Protein AF-A0A1X7HSR2-F1 (afdb_monomer_lite)

Secondary structure (DSSP, 8-state):
--HHHHHHHHHHH---HHHHHHHHHHHH--TTS-TT-EES-TTT--EE---SSHHHHHHHHHHHHHHHHHGGGHHHHGGGTTHHHHHHHHHHHHHHTT----SS--SEE-SS-EE----HHHHHHHHHTHHHHHHHHHHTT-HHHHHHHHHHHHHHHHHHHHHHHHHHHHHHHHHHHHHHHHHHHHHHS-TTS-HHHHHHHHHHHHHHHHHHHHHHHTT-EEEEETTEEEEE--B---HHHHHHSS---HHHHHHHS-HHHHHHHHHHHHHHHHHHHHT--TTEEE-TTSBEEE-HHHHHHHHTS-HHHHHHHHHHHHHHHGGG--

Radius of gyration: 30.24 Å; chains: 1; bounding box: 63×52×90 Å

Foldseek 3Di:
DPPLVQLVCCQPPVDCPLLVVLLVCLVPDDPVPQPQWDQPDPPPSDIDHDDPDLSNLVSVLLNVVLVVQLCVLVVLVVVCPPLQQLLQLLVLCCCPVLVDDDPAQFPDDDPRTGHHDPDPVSLVVCVVCLVVSCVSCVVVVNNVSSVVNVVSSVVNVVSNVVSVVVSVVSNVLSSVLLSVLLSVQSNPQDSVDDSVVSSVSSSVRSVVSSVVSVLVVVCWDWADDPNDTDTDNADADALLCQELVFDFDPVCLVPQDDPVLSVLSVLSSVVSVVCNVVVPLPQWDAHNVRYTHHHLVNQCVSNVHPSVVSVVSSVVVNVSRVVRGD

Sequence (326 aa):
MDLKQTINAYQQTEDTALIDRIMEDVEEIDFTEDPTRRYVSSETSDIRITLSEPHLYIAYRIKAIREKAVKNAWYIRQPQRYAYPEINRYLSILILDCGMRIPFEPIDTDRYVLTFEINTELLYWLISKDVEIEQRFKDNHNETEYKIYRSLITKVITIEEEANQEEARIRVEVMEDMRQALAYVLKYVDADRSDREIVSYVNDAIMTRYYDIQANRNGLRRVRKSGSDRRMRPRFSSALMTVIGYEIPEWVLTKKLSEQNAEFLQKLIMSVEEDMREGREEGYNVTAKGEYVVSGAYVARVSGLPYETARKRLARIRKKLEIYSL

Organism: NCBI:txid1313296

pLDDT: mean 88.9, std 7.35, range [55.53, 96.81]

Structure (mmCIF, N/CA/C/O backbone):
data_AF-A0A1X7HSR2-F1
#
_entry.id   AF-A0A1X7HSR2-F1
#
loop_
_atom_site.group_PDB
_atom_site.id
_atom_site.type_symbol
_atom_site.label_atom_id
_atom_site.label_alt_id
_atom_site.label_comp_id
_atom_site.label_asym_id
_atom_site.label_entity_id
_atom_site.label_seq_id
_atom_site.pdbx_PDB_ins_code
_atom_site.Cartn_x
_atom_site.Cartn_y
_atom_site.Cartn_z
_atom_site.occupancy
_atom_site.B_iso_or_equiv
_atom_site.auth_seq_id
_atom_site.auth_comp_id
_atom_site.auth_asym_id
_atom_site.auth_atom_id
_atom_site.pdbx_PDB_model_num
ATOM 1 N N . MET A 1 1 ? -14.954 -23.406 -8.109 1.00 74.19 1 MET A N 1
ATOM 2 C CA . MET A 1 1 ? -15.015 -23.584 -6.634 1.00 74.19 1 MET A CA 1
ATOM 3 C C . MET A 1 1 ? -16.327 -23.003 -6.099 1.00 74.19 1 MET A C 1
ATOM 5 O O . MET A 1 1 ? -16.731 -21.957 -6.589 1.00 74.19 1 MET A O 1
ATOM 9 N N . ASP A 1 2 ? -17.018 -23.644 -5.145 1.00 90.50 2 ASP A N 1
ATOM 10 C CA . ASP A 1 2 ? -18.226 -23.047 -4.532 1.00 90.50 2 ASP A CA 1
ATOM 11 C C . ASP A 1 2 ? -17.815 -21.967 -3.512 1.00 90.50 2 ASP A C 1
ATOM 13 O O . ASP A 1 2 ? -17.198 -22.262 -2.482 1.00 90.50 2 ASP A O 1
ATOM 17 N N . LEU A 1 3 ? -18.138 -20.705 -3.817 1.00 92.25 3 LEU A N 1
ATOM 18 C CA . LEU A 1 3 ? -17.763 -19.550 -2.998 1.00 92.25 3 LEU A CA 1
ATOM 19 C C . LEU A 1 3 ? -18.385 -19.624 -1.597 1.00 92.25 3 LEU A C 1
ATOM 21 O O . LEU A 1 3 ? -17.730 -19.297 -0.612 1.00 92.25 3 LEU A O 1
ATOM 25 N N . LYS A 1 4 ? -19.634 -20.079 -1.474 1.00 94.19 4 LYS A N 1
ATOM 26 C CA . LYS A 1 4 ? -20.339 -20.093 -0.186 1.00 94.19 4 LYS A CA 1
ATOM 27 C C . LYS A 1 4 ? -19.787 -21.159 0.740 1.00 94.19 4 LYS A C 1
ATOM 29 O O . LYS A 1 4 ? -19.563 -20.901 1.920 1.00 94.19 4 LYS A O 1
ATOM 34 N N . GLN A 1 5 ? -19.547 -22.355 0.201 1.00 93.44 5 GLN A N 1
ATOM 35 C CA . GLN A 1 5 ? -18.961 -23.460 0.963 1.00 93.44 5 GLN A CA 1
ATOM 36 C C . GLN A 1 5 ? -17.588 -23.083 1.511 1.00 93.44 5 GLN A C 1
ATOM 38 O O . GLN A 1 5 ? -17.295 -23.343 2.674 1.00 93.44 5 GLN A O 1
ATOM 43 N N . THR A 1 6 ? -16.772 -22.424 0.693 1.00 94.19 6 THR A N 1
ATOM 44 C CA . THR A 1 6 ? -15.415 -22.040 1.085 1.00 94.19 6 THR A CA 1
ATOM 45 C C . THR A 1 6 ? -15.383 -20.862 2.063 1.00 94.19 6 THR A C 1
ATOM 47 O O . THR A 1 6 ? -14.566 -20.864 2.981 1.00 94.19 6 THR A O 1
ATOM 50 N N . ILE A 1 7 ? -16.325 -19.913 1.974 1.00 94.56 7 ILE A N 1
ATOM 51 C CA . ILE A 1 7 ? -16.526 -18.893 3.020 1.00 94.56 7 ILE A CA 1
ATOM 52 C C . ILE A 1 7 ? -16.955 -19.538 4.341 1.00 94.56 7 ILE A C 1
ATOM 54 O O . ILE A 1 7 ? -16.392 -19.217 5.386 1.00 94.56 7 ILE A O 1
ATOM 58 N N . ASN A 1 8 ? -17.923 -20.457 4.309 1.00 95.06 8 ASN A N 1
ATOM 59 C CA . ASN A 1 8 ? -18.390 -21.150 5.511 1.00 95.06 8 ASN A CA 1
ATOM 60 C C . ASN A 1 8 ? -17.271 -21.967 6.169 1.00 95.06 8 ASN A C 1
ATOM 62 O O . ASN A 1 8 ? -17.136 -21.931 7.391 1.00 95.06 8 ASN A O 1
ATOM 66 N N . ALA A 1 9 ? -16.442 -22.653 5.376 1.00 94.38 9 ALA A N 1
ATOM 67 C CA . ALA A 1 9 ? -15.265 -23.360 5.874 1.00 94.38 9 ALA A CA 1
ATOM 68 C C . ALA A 1 9 ? -14.300 -22.400 6.588 1.00 94.38 9 ALA A C 1
ATOM 70 O O . ALA A 1 9 ? -13.927 -22.641 7.734 1.00 94.38 9 ALA A O 1
ATOM 71 N N . TYR A 1 10 ? -13.987 -21.251 5.983 1.00 96.31 10 TYR A N 1
ATOM 72 C CA . TYR A 1 10 ? -13.157 -20.237 6.635 1.00 96.31 10 TYR A CA 1
ATOM 73 C C . TYR A 1 10 ? -13.776 -19.717 7.945 1.00 96.31 10 TYR A C 1
ATOM 75 O O . TYR A 1 10 ? -13.090 -19.586 8.956 1.00 96.31 10 TYR A O 1
ATOM 83 N N . GLN A 1 11 ? -15.083 -19.457 7.973 1.00 95.81 11 GLN A N 1
ATOM 84 C CA . GLN A 1 11 ? -15.763 -18.941 9.166 1.00 95.81 11 GLN A CA 1
ATOM 85 C C . GLN A 1 11 ? -15.846 -19.957 10.315 1.00 95.81 11 GLN A C 1
ATOM 87 O O . GLN A 1 11 ? -15.862 -19.552 11.478 1.00 95.81 11 GLN A O 1
ATOM 92 N N . GLN A 1 12 ? -15.914 -21.255 10.010 1.00 94.88 12 GLN A N 1
ATOM 93 C CA . GLN A 1 12 ? -16.080 -22.320 11.005 1.00 94.88 12 GLN A CA 1
ATOM 94 C C . GLN A 1 12 ? -14.753 -22.919 11.473 1.00 94.88 12 GLN A C 1
ATOM 96 O O . GLN A 1 12 ? -14.606 -23.217 12.658 1.00 94.88 12 GLN A O 1
ATOM 101 N N . THR A 1 13 ? -13.807 -23.121 10.555 1.00 93.44 13 THR A N 1
ATOM 102 C CA . THR A 1 13 ? -12.555 -23.845 10.818 1.00 93.44 13 THR A CA 1
ATOM 103 C C . THR A 1 13 ? -11.300 -23.034 10.514 1.00 93.44 13 THR A C 1
ATOM 105 O O . THR A 1 13 ? -10.211 -23.591 10.582 1.00 93.44 13 THR A O 1
ATOM 108 N N . GLU A 1 14 ? -11.434 -21.745 10.177 1.00 92.50 14 GLU A N 1
ATOM 109 C CA . GLU A 1 14 ? -10.321 -20.870 9.770 1.00 92.50 14 GLU A CA 1
ATOM 110 C C . GLU A 1 14 ? -9.527 -21.420 8.565 1.00 92.50 14 GLU A C 1
ATOM 112 O O . GLU A 1 14 ? -8.344 -21.136 8.405 1.00 92.50 14 GLU A O 1
ATOM 117 N N . ASP A 1 15 ? -10.190 -22.187 7.689 1.00 94.38 15 ASP A N 1
ATOM 118 C CA . ASP A 1 15 ? -9.603 -22.709 6.448 1.00 94.38 15 ASP A CA 1
ATOM 119 C C . ASP A 1 15 ? -9.295 -21.572 5.458 1.00 94.38 15 ASP A C 1
ATOM 121 O O . ASP A 1 15 ? -10.199 -20.927 4.920 1.00 94.38 15 ASP A O 1
ATOM 125 N N . THR A 1 16 ? -8.008 -21.316 5.212 1.00 95.31 16 THR A N 1
ATOM 126 C CA . THR A 1 16 ? -7.540 -20.200 4.381 1.00 95.31 16 THR A CA 1
ATOM 127 C C . THR A 1 16 ? -7.540 -20.487 2.884 1.00 95.31 16 THR A C 1
ATOM 129 O O . THR A 1 16 ? -7.217 -19.576 2.122 1.00 95.31 16 THR A O 1
ATOM 132 N N . ALA A 1 17 ? -7.953 -21.677 2.428 1.00 95.44 17 ALA A N 1
ATOM 133 C CA . ALA A 1 17 ? -7.853 -22.081 1.023 1.00 95.44 17 ALA A CA 1
ATOM 134 C C . ALA A 1 17 ? -8.472 -21.071 0.035 1.00 95.44 17 ALA A C 1
ATOM 136 O O . ALA A 1 17 ? -7.897 -20.801 -1.017 1.00 95.44 17 ALA A O 1
ATOM 137 N N . LEU A 1 18 ? -9.611 -20.456 0.382 1.00 95.25 18 LEU A N 1
ATOM 138 C CA . LEU A 1 18 ? -10.238 -19.411 -0.441 1.00 95.25 18 LEU A CA 1
ATOM 139 C C . LEU A 1 18 ? -9.385 -18.142 -0.536 1.00 95.25 18 LEU A C 1
ATOM 141 O O . LEU A 1 18 ? -9.285 -17.541 -1.603 1.00 95.25 18 LEU A O 1
ATOM 145 N N . ILE A 1 19 ? -8.804 -17.716 0.588 1.00 96.44 19 ILE A N 1
ATOM 146 C CA . ILE A 1 19 ? -7.938 -16.534 0.649 1.00 96.44 19 ILE A CA 1
ATOM 147 C C . ILE A 1 19 ? -6.692 -16.804 -0.181 1.00 96.44 19 ILE A C 1
ATOM 149 O O . ILE A 1 19 ? -6.360 -15.998 -1.041 1.00 96.44 19 ILE A O 1
ATOM 153 N N . ASP A 1 20 ? -6.045 -17.946 0.044 1.00 96.69 20 ASP A N 1
ATOM 154 C CA . ASP A 1 20 ? -4.847 -18.351 -0.687 1.00 96.69 20 ASP A CA 1
ATOM 155 C C . ASP A 1 20 ? -5.112 -18.398 -2.189 1.00 96.69 20 ASP A C 1
ATOM 157 O O . ASP A 1 20 ? -4.362 -17.788 -2.948 1.00 96.69 20 ASP A O 1
ATOM 161 N N . ARG A 1 21 ? -6.241 -18.986 -2.602 1.00 96.38 21 ARG A N 1
ATOM 162 C CA . ARG A 1 21 ? -6.626 -19.040 -4.011 1.00 96.38 21 ARG A CA 1
ATOM 163 C C . ARG A 1 21 ? -6.846 -17.657 -4.620 1.00 96.38 21 ARG A C 1
ATOM 165 O O . ARG A 1 21 ? -6.302 -17.369 -5.678 1.00 96.38 21 ARG A O 1
ATOM 172 N N . ILE A 1 22 ? -7.594 -16.778 -3.948 1.00 96.62 22 ILE A N 1
ATOM 173 C CA . ILE A 1 22 ? -7.816 -15.406 -4.433 1.00 96.62 22 ILE A CA 1
ATOM 174 C C . ILE A 1 22 ? -6.485 -14.656 -4.566 1.00 96.62 22 ILE A C 1
ATOM 176 O O . ILE A 1 22 ? -6.299 -13.920 -5.532 1.00 96.62 22 ILE A O 1
ATOM 180 N N . MET A 1 23 ? -5.574 -14.810 -3.602 1.00 96.81 23 MET A N 1
ATOM 181 C CA . MET A 1 23 ? -4.277 -14.131 -3.626 1.00 96.81 23 MET A CA 1
ATOM 182 C C . MET A 1 23 ? -3.354 -14.684 -4.720 1.00 96.81 23 MET A C 1
ATOM 184 O O . MET A 1 23 ? -2.662 -13.896 -5.357 1.00 96.81 23 MET A O 1
ATOM 188 N N . GLU A 1 24 ? -3.385 -15.992 -4.975 1.00 96.12 24 GLU A N 1
ATOM 189 C CA . GLU A 1 24 ? -2.698 -16.644 -6.098 1.00 96.12 24 GLU A CA 1
ATOM 190 C C . GLU A 1 24 ? -3.247 -16.139 -7.445 1.00 96.12 24 GLU A C 1
ATOM 192 O O . GLU A 1 24 ? -2.492 -15.655 -8.287 1.00 96.12 24 GLU A O 1
ATOM 197 N N . ASP A 1 25 ? -4.574 -16.098 -7.611 1.00 95.94 25 ASP A N 1
ATOM 198 C CA . ASP A 1 25 ? -5.231 -15.606 -8.831 1.00 95.94 25 ASP A CA 1
ATOM 199 C C . ASP A 1 25 ? -4.895 -14.133 -9.146 1.00 95.94 25 ASP A C 1
ATOM 201 O O . ASP A 1 25 ? -4.851 -13.729 -10.310 1.00 95.94 25 ASP A O 1
ATOM 205 N N . VAL A 1 26 ? -4.637 -13.302 -8.127 1.00 94.19 26 VAL A N 1
ATOM 206 C CA . VAL A 1 26 ? -4.176 -11.908 -8.303 1.00 94.19 26 VAL A CA 1
ATOM 207 C C . VAL A 1 26 ? -2.799 -11.841 -8.979 1.00 94.19 26 VAL A C 1
ATOM 209 O O . VAL A 1 26 ? -2.501 -10.872 -9.694 1.00 94.19 26 VAL A O 1
ATOM 212 N N . GLU A 1 27 ? -1.941 -12.828 -8.730 1.00 92.06 27 GLU A N 1
ATOM 213 C CA . GLU A 1 27 ? -0.595 -12.919 -9.294 1.00 92.06 27 GLU A CA 1
ATOM 214 C C . GLU A 1 27 ? -0.600 -13.607 -10.659 1.00 92.06 27 GLU A C 1
ATOM 216 O O . GLU A 1 27 ? -0.037 -13.049 -11.601 1.00 92.06 27 GLU A O 1
ATOM 221 N N . GLU A 1 28 ? -1.287 -14.743 -10.784 1.00 93.06 28 GLU A N 1
ATOM 222 C CA . GLU A 1 28 ? -1.231 -15.604 -11.970 1.00 93.06 28 GLU A CA 1
ATOM 223 C C . GLU A 1 28 ? -2.086 -15.108 -13.143 1.00 93.06 28 GLU A C 1
ATOM 225 O O . GLU A 1 28 ? -1.681 -15.226 -14.300 1.00 93.06 28 GLU A O 1
ATOM 230 N N . ILE A 1 29 ? -3.275 -14.552 -12.882 1.00 91.75 29 ILE A N 1
ATOM 231 C CA . ILE A 1 29 ? -4.240 -14.263 -13.951 1.00 91.75 29 ILE A CA 1
ATOM 232 C C . ILE A 1 29 ? -3.999 -12.879 -14.538 1.00 91.75 29 ILE A C 1
ATOM 234 O O . ILE A 1 29 ? -4.140 -11.859 -13.851 1.00 91.75 29 ILE A O 1
ATOM 238 N N . ASP A 1 30 ? -3.736 -12.804 -15.844 1.00 88.12 30 ASP A N 1
ATOM 239 C CA . ASP A 1 30 ? -3.748 -11.537 -16.571 1.00 88.12 30 ASP A CA 1
ATOM 240 C C . ASP A 1 30 ? -5.162 -11.109 -16.993 1.00 88.12 30 ASP A C 1
ATOM 242 O O . ASP A 1 30 ? -5.619 -11.321 -18.113 1.00 88.12 30 ASP A O 1
ATOM 246 N N . PHE A 1 31 ? -5.859 -10.425 -16.085 1.00 88.81 31 PHE A N 1
ATOM 247 C CA . PHE A 1 31 ? -7.173 -9.849 -16.377 1.00 88.81 31 PHE A CA 1
ATOM 248 C C . PHE A 1 31 ? -7.159 -8.739 -17.445 1.00 88.81 31 PHE A C 1
ATOM 250 O O . PHE A 1 31 ? -8.232 -8.297 -17.860 1.00 88.81 31 PHE A O 1
ATOM 257 N N . THR A 1 32 ? -5.996 -8.210 -17.846 1.00 81.62 32 THR A N 1
ATOM 258 C CA . THR A 1 32 ? -5.930 -7.163 -18.877 1.00 81.62 32 THR A CA 1
ATOM 259 C C . THR A 1 32 ? -6.089 -7.721 -20.286 1.00 81.62 32 THR A C 1
ATOM 261 O O . THR A 1 32 ? -6.681 -7.032 -21.121 1.00 81.62 32 THR A O 1
ATOM 264 N N . GLU A 1 33 ? -5.665 -8.969 -20.495 1.00 82.88 33 GLU A N 1
ATOM 265 C CA . GLU A 1 33 ? -5.796 -9.721 -21.748 1.00 82.88 33 GLU A CA 1
ATOM 266 C C . GLU A 1 33 ? -7.137 -10.463 -21.877 1.00 82.88 33 GLU A C 1
ATOM 268 O O . GLU A 1 33 ? -7.418 -11.074 -22.909 1.00 82.88 33 GLU A O 1
ATOM 273 N N . ASP A 1 34 ? -8.001 -10.394 -20.858 1.00 85.75 34 ASP A N 1
ATOM 274 C CA . ASP A 1 34 ? -9.311 -11.042 -20.900 1.00 85.75 34 ASP A CA 1
ATOM 275 C C . ASP A 1 34 ? -10.170 -10.487 -22.062 1.00 85.75 34 ASP A C 1
ATOM 277 O O . ASP A 1 34 ? -10.458 -9.283 -22.110 1.00 85.75 34 ASP A O 1
ATOM 281 N N . PRO A 1 35 ? -10.656 -11.340 -22.987 1.00 84.12 35 PRO A N 1
ATOM 282 C CA . PRO A 1 35 ? -11.358 -10.904 -24.198 1.00 84.12 35 PRO A CA 1
ATOM 283 C C . PRO A 1 35 ? -12.739 -10.288 -23.920 1.00 84.12 35 PRO A C 1
ATOM 285 O O . PRO A 1 35 ? -13.337 -9.638 -24.784 1.00 84.12 35 PRO A O 1
ATOM 288 N N . THR A 1 36 ? -13.286 -10.499 -22.722 1.00 87.19 36 THR A N 1
ATOM 289 C CA . THR A 1 36 ? -14.565 -9.926 -22.290 1.00 87.19 36 THR A CA 1
ATOM 290 C C . THR A 1 36 ? -14.404 -8.537 -21.680 1.00 87.19 36 THR A C 1
ATOM 292 O O . THR A 1 36 ? -15.405 -7.836 -21.492 1.00 87.19 36 THR A O 1
ATOM 295 N N . ARG A 1 37 ? -13.165 -8.114 -21.394 1.00 84.12 37 ARG A N 1
ATOM 296 C CA . ARG A 1 37 ? -12.854 -6.815 -20.805 1.00 84.12 37 ARG A CA 1
ATOM 297 C C . ARG A 1 37 ? -13.154 -5.689 -21.795 1.00 84.12 37 ARG A C 1
ATOM 299 O O . ARG A 1 37 ? -12.564 -5.596 -22.867 1.00 84.12 37 ARG A O 1
ATOM 306 N N . ARG A 1 38 ? -14.081 -4.798 -21.436 1.00 82.81 38 ARG A N 1
ATOM 307 C CA . ARG A 1 38 ? -14.514 -3.668 -22.275 1.00 82.81 38 ARG A CA 1
ATOM 308 C C . ARG A 1 38 ? -14.682 -2.397 -21.456 1.00 82.81 38 ARG A C 1
ATOM 310 O O . ARG A 1 38 ? -15.237 -2.431 -20.358 1.00 82.81 38 ARG A O 1
ATOM 317 N N . TYR A 1 39 ? -14.266 -1.266 -22.021 1.00 75.69 39 TYR A N 1
ATOM 318 C CA . TYR A 1 39 ? -14.580 0.051 -21.470 1.00 75.69 39 TYR A CA 1
ATOM 319 C C . TYR A 1 39 ? -16.056 0.381 -21.722 1.00 75.69 39 TYR A C 1
ATOM 321 O O . TYR A 1 39 ? -16.543 0.272 -22.845 1.00 75.69 39 TYR A O 1
ATOM 329 N N . VAL A 1 40 ? -16.773 0.757 -20.664 1.00 72.88 40 VAL A N 1
ATOM 330 C CA . VAL A 1 40 ? -18.193 1.140 -20.709 1.00 72.88 40 VAL A CA 1
ATOM 331 C C . VAL A 1 40 ? -18.347 2.591 -21.152 1.00 72.88 40 VAL A C 1
ATOM 333 O O . VAL A 1 40 ? -19.278 2.912 -21.884 1.00 72.88 40 VAL A O 1
ATOM 336 N N . SER A 1 41 ? -17.427 3.462 -20.730 1.00 65.94 41 SER A N 1
ATOM 337 C CA . SER A 1 41 ? -17.323 4.841 -21.203 1.00 65.94 41 SER A CA 1
ATOM 338 C C . SER A 1 41 ? -15.862 5.302 -21.175 1.00 65.94 41 SER A C 1
ATOM 340 O O . SER A 1 41 ? -15.092 4.896 -20.300 1.00 65.94 41 SER A O 1
ATOM 342 N N . SER A 1 42 ? -15.479 6.158 -22.125 1.00 58.69 42 SER A N 1
ATOM 343 C CA . SER A 1 42 ? -14.151 6.784 -22.169 1.00 58.69 42 SER A CA 1
ATOM 344 C C . SER A 1 42 ? -13.942 7.825 -21.065 1.00 58.69 42 SER A C 1
ATOM 346 O O . SER A 1 42 ? -12.803 8.133 -20.733 1.00 58.69 42 SER A O 1
ATOM 348 N N . GLU A 1 43 ? -15.020 8.359 -20.483 1.00 56.12 43 GLU A N 1
ATOM 349 C CA . GLU A 1 43 ? -14.964 9.450 -19.501 1.00 56.12 43 GLU A CA 1
ATOM 350 C C . GLU A 1 43 ? -14.802 8.945 -18.062 1.00 56.12 43 GLU A C 1
ATOM 352 O O . GLU A 1 43 ? -14.027 9.507 -17.292 1.00 56.12 43 GLU A O 1
ATOM 357 N N . THR A 1 44 ? -15.490 7.861 -17.690 1.00 55.53 44 THR A N 1
ATOM 358 C CA . THR A 1 44 ? -15.461 7.321 -16.317 1.00 55.53 44 THR A CA 1
ATOM 359 C C . THR A 1 44 ? -14.402 6.242 -16.107 1.00 55.53 44 THR A C 1
ATOM 361 O O . THR A 1 44 ? -14.124 5.875 -14.968 1.00 55.53 44 THR A O 1
ATOM 364 N N . SER A 1 45 ? -13.775 5.745 -17.183 1.00 62.19 45 SER A N 1
ATOM 365 C CA . SER A 1 45 ? -12.872 4.580 -17.144 1.00 62.19 45 SER A CA 1
ATOM 366 C C . SER A 1 45 ? -13.518 3.320 -16.543 1.00 62.19 45 SER A C 1
ATOM 368 O O . SER A 1 45 ? -12.812 2.434 -16.059 1.00 62.19 45 SER A O 1
ATOM 370 N N . ASP A 1 46 ? -14.852 3.223 -16.569 1.00 71.38 46 ASP A N 1
ATOM 371 C CA . ASP A 1 46 ? -15.570 2.051 -16.071 1.00 71.38 46 ASP A CA 1
ATOM 372 C C . ASP A 1 46 ? -15.302 0.848 -16.975 1.00 71.38 46 ASP A C 1
ATOM 374 O O . ASP A 1 46 ? -15.470 0.917 -18.194 1.00 71.38 46 ASP A O 1
ATOM 378 N N . ILE A 1 47 ? -14.902 -0.270 -16.373 1.00 77.62 47 ILE A N 1
ATOM 379 C CA . ILE A 1 47 ? -14.582 -1.512 -17.078 1.00 77.62 47 ILE A CA 1
ATOM 380 C C . ILE A 1 47 ? -15.651 -2.554 -16.753 1.00 77.62 47 ILE A C 1
ATOM 382 O O . ILE A 1 47 ? -15.943 -2.813 -15.586 1.00 77.62 47 ILE A O 1
ATOM 386 N N . ARG A 1 48 ? -16.206 -3.188 -17.789 1.00 82.62 48 ARG A N 1
ATOM 387 C CA . ARG A 1 48 ? -16.981 -4.428 -17.672 1.00 82.62 48 ARG A CA 1
ATOM 388 C C . ARG A 1 48 ? -16.094 -5.609 -18.034 1.00 82.62 48 ARG A C 1
ATOM 390 O O . ARG A 1 48 ? -15.393 -5.555 -19.037 1.00 82.62 48 ARG A O 1
ATOM 397 N N . ILE A 1 49 ? -16.162 -6.660 -17.230 1.00 88.94 49 ILE A N 1
ATOM 398 C CA . ILE A 1 49 ? -15.481 -7.938 -17.444 1.00 88.94 49 ILE A CA 1
ATOM 399 C C . ILE A 1 49 ? -16.426 -9.060 -17.005 1.00 88.94 49 ILE A C 1
ATOM 401 O O . ILE A 1 49 ? -17.197 -8.892 -16.052 1.00 88.94 49 ILE A O 1
ATOM 405 N N . THR A 1 50 ? -16.422 -10.171 -17.732 1.00 89.75 50 THR A N 1
ATOM 406 C CA . THR A 1 50 ? -17.248 -11.346 -17.436 1.00 89.75 50 THR A CA 1
ATOM 407 C C . THR A 1 50 ? -16.325 -12.486 -17.050 1.00 89.75 50 THR A C 1
ATOM 409 O O . THR A 1 50 ? -15.653 -13.045 -17.906 1.00 89.75 50 THR A O 1
ATOM 412 N N . LEU A 1 51 ? -16.291 -12.814 -15.761 1.00 92.12 51 LEU A N 1
ATOM 413 C CA . LEU A 1 51 ? -15.408 -13.837 -15.212 1.00 92.12 51 LEU A CA 1
ATOM 414 C C . LEU A 1 51 ? -16.207 -15.108 -14.930 1.00 92.12 51 LEU A C 1
ATOM 416 O O . LEU A 1 51 ? -17.389 -15.049 -14.587 1.00 92.12 51 LEU A O 1
ATOM 420 N N . SER A 1 52 ? -15.554 -16.256 -15.095 1.00 90.06 52 SER A N 1
ATOM 421 C CA . SER A 1 52 ? -16.170 -17.581 -14.969 1.00 90.06 52 SER A CA 1
ATOM 422 C C . SER A 1 52 ? -16.590 -17.919 -13.541 1.00 90.06 52 SER A C 1
ATOM 424 O O . SER A 1 52 ? -17.582 -18.619 -13.348 1.00 90.06 52 SER A O 1
ATOM 426 N N . GLU A 1 53 ? -15.858 -17.416 -12.545 1.00 93.06 53 GLU A N 1
ATOM 427 C CA . GLU A 1 53 ? -16.100 -17.704 -11.135 1.00 93.06 53 GLU A CA 1
ATOM 428 C C . GLU A 1 53 ? -16.272 -16.422 -10.300 1.00 93.06 53 GLU A C 1
ATOM 430 O O . GLU A 1 53 ? -15.574 -15.431 -10.529 1.00 93.06 53 GLU A O 1
ATOM 435 N N . PRO A 1 54 ? -17.156 -16.423 -9.282 1.00 94.31 54 PRO A N 1
ATOM 436 C CA . PRO A 1 54 ? -17.398 -15.252 -8.439 1.00 94.31 54 PRO A CA 1
ATOM 437 C C . PRO A 1 54 ? -16.150 -14.700 -7.734 1.00 94.31 54 PRO A C 1
ATOM 439 O O . PRO A 1 54 ? -15.953 -13.488 -7.682 1.00 94.31 54 PRO A O 1
ATOM 442 N N . HIS A 1 55 ? -15.283 -15.572 -7.213 1.00 94.12 55 HIS A N 1
ATOM 443 C CA . HIS A 1 55 ? -14.087 -15.159 -6.471 1.00 94.12 55 HIS A CA 1
ATOM 444 C C . HIS A 1 55 ? -13.072 -14.403 -7.352 1.00 94.12 55 HIS A C 1
ATOM 446 O O . HIS A 1 55 ? -12.373 -13.517 -6.859 1.00 94.12 55 HIS A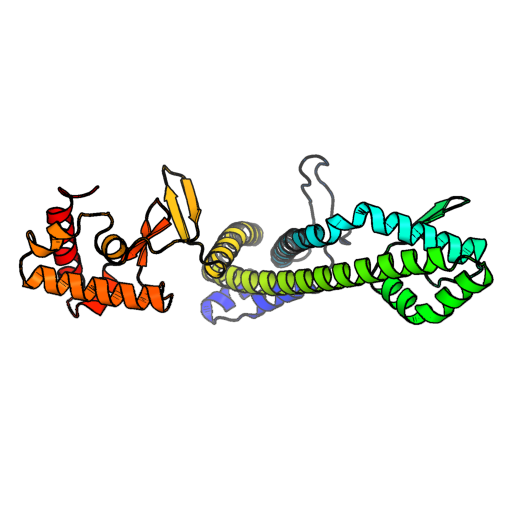 O 1
ATOM 452 N N . LEU A 1 56 ? -13.061 -14.656 -8.667 1.00 95.44 56 LEU A N 1
ATOM 453 C CA . LEU A 1 56 ? -12.199 -13.951 -9.619 1.00 95.44 56 LEU A CA 1
ATOM 454 C C . LEU A 1 56 ? -12.520 -12.456 -9.696 1.00 95.44 56 LEU A C 1
ATOM 456 O O . LEU A 1 56 ? -11.637 -11.649 -9.966 1.00 95.44 56 LEU A O 1
ATOM 460 N N . TYR A 1 57 ? -13.759 -12.050 -9.407 1.00 94.69 57 TYR A N 1
ATOM 461 C CA . TYR A 1 57 ? -14.108 -10.631 -9.315 1.00 94.69 57 TYR A CA 1
ATOM 462 C C . TYR A 1 57 ? -13.462 -9.944 -8.105 1.00 94.69 57 TYR A C 1
ATOM 464 O O . TYR A 1 57 ? -13.176 -8.746 -8.167 1.00 94.69 57 TYR A O 1
ATOM 472 N N . ILE A 1 58 ? -13.225 -10.685 -7.018 1.00 95.12 58 ILE A N 1
ATOM 473 C CA . ILE A 1 58 ? -12.488 -10.200 -5.844 1.00 95.12 58 ILE A CA 1
ATOM 474 C C . ILE A 1 58 ? -11.000 -10.098 -6.201 1.00 95.12 58 ILE A C 1
ATOM 476 O O . ILE A 1 58 ? -10.395 -9.045 -5.993 1.00 95.12 58 ILE A O 1
ATOM 480 N N . ALA A 1 59 ? -10.436 -11.135 -6.832 1.00 96.12 59 ALA A N 1
ATOM 481 C CA . ALA A 1 59 ? -9.052 -11.133 -7.312 1.00 96.12 59 ALA A CA 1
ATOM 482 C C . ALA A 1 59 ? -8.784 -9.974 -8.292 1.00 96.12 59 ALA A C 1
ATOM 484 O O . ALA A 1 59 ? -7.870 -9.173 -8.092 1.00 96.12 59 ALA A O 1
ATOM 485 N N . TYR A 1 60 ? -9.648 -9.788 -9.293 1.00 94.25 60 TYR A N 1
ATOM 486 C CA . TYR A 1 60 ? -9.574 -8.669 -10.233 1.00 94.25 60 TYR A CA 1
ATOM 487 C C . TYR A 1 60 ? -9.548 -7.315 -9.516 1.00 94.25 60 TYR A C 1
ATOM 489 O O . TYR A 1 60 ? -8.744 -6.436 -9.846 1.00 94.25 60 TYR A O 1
ATOM 497 N N . ARG A 1 61 ? -10.409 -7.137 -8.504 1.00 92.25 61 ARG A N 1
ATOM 498 C CA . ARG A 1 61 ? -10.469 -5.897 -7.729 1.00 92.25 61 ARG A CA 1
ATOM 499 C C . ARG A 1 61 ? -9.171 -5.650 -6.963 1.00 92.25 61 ARG A C 1
ATOM 501 O O . ARG A 1 61 ? -8.661 -4.530 -7.020 1.00 92.25 61 ARG A O 1
ATOM 508 N N . ILE A 1 62 ? -8.630 -6.668 -6.295 1.00 94.44 62 ILE A N 1
ATOM 509 C CA . ILE A 1 62 ? -7.349 -6.590 -5.578 1.00 94.44 62 ILE A CA 1
ATOM 510 C C . ILE A 1 62 ? -6.213 -6.246 -6.551 1.00 94.44 62 ILE A C 1
ATOM 512 O O . ILE A 1 62 ? -5.474 -5.289 -6.298 1.00 94.44 62 ILE A O 1
ATOM 516 N N . LYS A 1 63 ? -6.125 -6.927 -7.704 1.00 92.94 63 LYS A N 1
ATOM 517 C CA . LYS A 1 63 ? -5.116 -6.640 -8.737 1.00 92.94 63 LYS A CA 1
ATOM 518 C C . LYS A 1 63 ? -5.202 -5.189 -9.207 1.00 92.94 63 LYS A C 1
ATOM 520 O O . LYS A 1 63 ? -4.194 -4.489 -9.229 1.00 92.94 63 LYS A O 1
ATOM 525 N N . ALA A 1 64 ? -6.403 -4.689 -9.497 1.00 89.38 64 ALA A N 1
ATOM 526 C CA . ALA A 1 64 ? -6.598 -3.303 -9.920 1.00 89.38 64 ALA A CA 1
ATOM 527 C C . ALA A 1 64 ? -6.124 -2.281 -8.867 1.00 89.38 64 ALA A C 1
ATOM 529 O O . ALA A 1 64 ? -5.563 -1.241 -9.222 1.00 89.38 64 ALA A O 1
ATOM 530 N N . ILE A 1 65 ? -6.327 -2.560 -7.574 1.00 89.62 65 ILE A N 1
ATOM 531 C CA . ILE A 1 65 ? -5.842 -1.700 -6.484 1.00 89.62 65 ILE A CA 1
ATOM 532 C C . ILE A 1 65 ? -4.316 -1.746 -6.399 1.00 89.62 65 ILE A C 1
ATOM 534 O O . ILE A 1 65 ? -3.692 -0.688 -6.299 1.00 89.62 65 ILE A O 1
ATOM 538 N N . ARG A 1 66 ? -3.722 -2.942 -6.487 1.00 90.62 66 ARG A N 1
ATOM 539 C CA . ARG A 1 66 ? -2.268 -3.137 -6.508 1.00 90.62 66 ARG A CA 1
ATOM 540 C C . ARG A 1 66 ? -1.626 -2.370 -7.655 1.00 90.62 66 ARG A C 1
ATOM 542 O O . ARG A 1 66 ? -0.761 -1.540 -7.402 1.00 90.62 66 ARG A O 1
ATOM 549 N N . GLU A 1 67 ? -2.096 -2.553 -8.888 1.00 88.56 67 GLU A N 1
ATOM 550 C CA . GLU A 1 67 ? -1.531 -1.846 -10.046 1.00 88.56 67 GLU A CA 1
ATOM 551 C C . GLU A 1 67 ? -1.725 -0.325 -9.935 1.00 88.56 67 GLU A C 1
ATOM 553 O O . GLU A 1 67 ? -0.855 0.454 -10.323 1.00 88.56 67 GLU A O 1
ATOM 558 N N . LYS A 1 68 ? -2.829 0.140 -9.332 1.00 86.62 68 LYS A N 1
ATOM 559 C CA . LYS A 1 68 ? -3.013 1.568 -9.035 1.00 86.62 68 LYS A CA 1
ATOM 560 C C . LYS A 1 68 ? -2.021 2.086 -7.987 1.00 86.62 68 LYS A C 1
ATOM 562 O O . LYS A 1 68 ? -1.595 3.231 -8.103 1.00 86.62 68 LYS A O 1
ATOM 567 N N . ALA A 1 69 ? -1.669 1.292 -6.978 1.00 85.81 69 ALA A N 1
ATOM 568 C CA . ALA A 1 69 ? -0.673 1.665 -5.975 1.00 85.81 69 ALA A CA 1
ATOM 569 C C . ALA A 1 69 ? 0.746 1.678 -6.564 1.00 85.81 69 ALA A C 1
ATOM 571 O O . ALA A 1 69 ? 1.493 2.625 -6.330 1.00 85.81 69 ALA A O 1
ATOM 572 N N . VAL A 1 70 ? 1.079 0.682 -7.391 1.00 86.69 70 VAL A N 1
ATOM 573 C CA . VAL A 1 70 ? 2.363 0.568 -8.103 1.00 86.69 70 VAL A CA 1
ATOM 574 C C . VAL A 1 70 ? 2.592 1.756 -9.037 1.00 86.69 70 VAL A C 1
ATOM 576 O O . VAL A 1 70 ? 3.716 2.236 -9.138 1.00 86.69 70 VAL A O 1
ATOM 579 N N . LYS A 1 71 ? 1.537 2.342 -9.625 1.00 81.19 71 LYS A N 1
ATOM 580 C CA . LYS A 1 71 ? 1.661 3.601 -10.384 1.00 81.19 71 LYS A CA 1
ATOM 581 C C . LYS A 1 71 ? 2.310 4.743 -9.596 1.00 81.19 71 LYS A C 1
ATOM 583 O O . LYS A 1 71 ? 2.796 5.671 -10.225 1.00 81.19 71 LYS A O 1
ATOM 588 N N . ASN A 1 72 ? 2.366 4.714 -8.264 1.00 72.88 72 ASN A N 1
ATOM 589 C CA . ASN A 1 72 ? 3.120 5.722 -7.518 1.00 72.88 72 ASN A CA 1
ATOM 590 C C . ASN A 1 72 ? 4.640 5.612 -7.741 1.00 72.88 72 ASN A C 1
ATOM 592 O O . ASN A 1 72 ? 5.313 6.639 -7.754 1.00 72.88 72 ASN A O 1
ATOM 596 N N . ALA A 1 73 ? 5.182 4.420 -8.009 1.00 74.62 73 ALA A N 1
ATOM 597 C CA . ALA A 1 73 ? 6.584 4.260 -8.405 1.00 74.62 73 ALA A CA 1
ATOM 598 C C . ALA A 1 73 ? 6.893 4.939 -9.752 1.00 74.62 73 ALA A C 1
ATOM 600 O O . ALA A 1 73 ? 8.027 5.325 -10.015 1.00 74.62 73 ALA A O 1
ATOM 601 N N . TRP A 1 74 ? 5.882 5.204 -10.589 1.00 71.62 74 TRP A N 1
ATOM 602 C CA . TRP A 1 74 ? 6.056 6.018 -11.794 1.00 71.62 74 TRP A CA 1
ATOM 603 C C . TRP A 1 74 ? 6.557 7.441 -11.488 1.00 71.62 74 TRP A C 1
ATOM 605 O O . TRP A 1 74 ? 7.247 8.035 -12.315 1.00 71.62 74 TRP A O 1
ATOM 615 N N . TYR A 1 75 ? 6.283 7.988 -10.295 1.00 75.44 75 TYR A N 1
ATOM 616 C CA . TYR A 1 75 ? 6.842 9.282 -9.889 1.00 75.44 75 TYR A CA 1
ATOM 617 C C . TYR A 1 75 ? 8.366 9.247 -9.720 1.00 75.44 75 TYR A C 1
ATOM 619 O O . TYR A 1 75 ? 9.005 10.271 -9.948 1.00 75.44 75 TYR A O 1
ATOM 627 N N . ILE A 1 76 ? 8.957 8.086 -9.416 1.00 78.12 76 ILE A N 1
ATOM 628 C CA . ILE A 1 76 ? 10.418 7.903 -9.401 1.00 78.12 76 ILE A CA 1
ATOM 629 C C . ILE A 1 76 ? 10.979 8.016 -10.827 1.00 78.12 76 ILE A C 1
ATOM 631 O O . ILE A 1 76 ? 12.027 8.622 -11.030 1.00 78.12 76 ILE A O 1
ATOM 635 N N . ARG A 1 77 ? 10.236 7.537 -11.837 1.00 74.75 77 ARG A N 1
ATOM 636 C CA . ARG A 1 77 ? 10.614 7.617 -13.262 1.00 74.75 77 ARG A CA 1
ATOM 637 C C . ARG A 1 77 ? 10.348 8.987 -13.906 1.00 74.75 77 ARG A C 1
ATOM 639 O O . ARG A 1 77 ? 10.930 9.316 -14.937 1.00 74.75 77 ARG A O 1
ATOM 646 N N . GLN A 1 78 ? 9.514 9.847 -13.309 1.00 68.38 78 GLN A N 1
ATOM 647 C CA . GLN A 1 78 ? 9.160 11.159 -13.883 1.00 68.38 78 GLN A CA 1
ATOM 648 C C . GLN A 1 78 ? 10.331 12.094 -14.259 1.00 68.38 78 GLN A C 1
ATOM 650 O O . GLN A 1 78 ? 10.209 12.787 -15.278 1.00 68.38 78 GLN A O 1
ATOM 655 N N . PRO A 1 79 ? 11.461 12.144 -13.526 1.00 59.34 79 PRO A N 1
ATOM 656 C CA . PRO A 1 79 ? 12.612 12.973 -13.891 1.00 59.34 79 PRO A CA 1
ATOM 657 C C . PRO A 1 79 ? 13.280 12.604 -15.233 1.00 59.34 79 PRO A C 1
ATOM 659 O O . PRO A 1 79 ? 14.195 13.306 -15.665 1.00 59.34 79 PRO A O 1
ATOM 662 N N . GLN A 1 80 ? 12.855 11.527 -15.906 1.00 64.31 80 GLN A N 1
ATOM 663 C CA . GLN A 1 80 ? 13.505 10.969 -17.097 1.00 64.31 80 GLN A CA 1
ATOM 664 C C . GLN A 1 80 ? 12.953 11.457 -18.448 1.00 64.31 80 GLN A C 1
ATOM 666 O O . GLN A 1 80 ? 13.471 11.036 -19.482 1.00 64.31 80 GLN A O 1
ATOM 671 N N . ARG A 1 81 ? 11.962 12.366 -18.494 1.00 66.25 81 ARG A N 1
ATOM 672 C CA . ARG A 1 81 ? 11.339 12.800 -19.772 1.00 66.25 81 ARG A CA 1
ATOM 673 C C . ARG A 1 81 ? 12.334 13.259 -20.847 1.00 66.25 81 ARG A C 1
ATOM 675 O O . ARG A 1 81 ? 12.048 13.106 -22.025 1.00 66.25 81 ARG A O 1
ATOM 682 N N . TYR A 1 82 ? 13.479 13.810 -20.446 1.00 78.06 82 TYR A N 1
ATOM 683 C CA . TYR A 1 82 ? 14.562 14.208 -21.353 1.00 78.06 82 TYR A CA 1
ATOM 684 C C . TYR A 1 82 ? 15.576 13.082 -21.633 1.00 78.06 82 TYR A C 1
ATOM 686 O O . TYR A 1 82 ? 16.132 13.014 -22.724 1.00 78.06 82 TYR A O 1
ATOM 694 N N . ALA A 1 83 ? 15.815 12.183 -20.673 1.00 85.00 83 ALA A N 1
ATOM 695 C CA . ALA A 1 83 ? 16.851 11.159 -20.791 1.00 85.00 83 ALA A CA 1
ATOM 696 C C . ALA A 1 83 ? 16.492 10.081 -21.823 1.00 85.00 83 ALA A C 1
ATOM 698 O O . ALA A 1 83 ? 17.360 9.650 -22.572 1.00 85.00 83 ALA A O 1
ATOM 699 N N . TYR A 1 84 ? 15.224 9.668 -21.895 1.00 87.81 84 TYR A N 1
ATOM 700 C CA . TYR A 1 84 ? 14.790 8.625 -22.831 1.00 87.81 84 TYR A CA 1
ATOM 701 C C . TYR A 1 84 ? 14.881 9.053 -24.308 1.00 87.81 84 TYR A C 1
ATOM 703 O O . TYR A 1 84 ? 15.402 8.269 -25.103 1.00 87.81 84 TYR A O 1
ATOM 711 N N . PRO A 1 85 ? 14.446 10.267 -24.711 1.00 89.00 85 PRO A N 1
ATOM 712 C CA . PRO A 1 85 ? 14.700 10.767 -26.061 1.00 89.00 85 PRO A CA 1
ATOM 713 C C . PRO A 1 85 ? 16.190 10.835 -26.411 1.00 89.00 85 PRO A C 1
ATOM 715 O O . PRO A 1 85 ? 16.576 10.410 -27.496 1.00 89.00 85 PRO A O 1
ATOM 718 N N . GLU A 1 86 ? 17.041 11.303 -25.493 1.00 91.19 86 GLU A N 1
ATOM 719 C CA . GLU A 1 86 ? 18.486 11.371 -25.744 1.00 91.19 86 GLU A CA 1
ATOM 720 C C . GLU A 1 86 ? 19.137 9.991 -25.847 1.00 91.19 86 GLU A C 1
ATOM 722 O O . GLU A 1 86 ? 19.973 9.771 -26.719 1.00 91.19 86 GLU A O 1
ATOM 727 N N . ILE A 1 87 ? 18.736 9.028 -25.013 1.00 92.38 87 ILE A N 1
ATOM 728 C CA . ILE A 1 87 ? 19.199 7.642 -25.150 1.00 92.38 87 ILE A CA 1
ATOM 729 C C . ILE A 1 87 ? 18.793 7.100 -26.522 1.00 92.38 87 ILE A C 1
ATOM 731 O O . ILE A 1 87 ? 19.646 6.578 -27.231 1.00 92.38 87 ILE A O 1
ATOM 735 N N . ASN A 1 88 ? 17.543 7.294 -26.951 1.00 93.06 88 ASN A N 1
ATOM 736 C CA . ASN A 1 88 ? 17.086 6.873 -28.279 1.00 93.06 88 ASN A CA 1
ATOM 737 C C . ASN A 1 88 ? 17.848 7.552 -29.426 1.00 93.06 88 ASN A C 1
ATOM 739 O O . ASN A 1 88 ? 18.181 6.898 -30.419 1.00 93.06 88 ASN A O 1
ATOM 743 N N . ARG A 1 89 ? 18.219 8.829 -29.271 1.00 93.12 89 ARG A N 1
ATOM 744 C CA . ARG A 1 89 ? 19.123 9.520 -30.201 1.00 93.12 89 ARG A CA 1
ATOM 745 C C . ARG A 1 89 ? 20.472 8.801 -30.293 1.00 93.12 89 ARG A C 1
ATOM 747 O O . ARG A 1 89 ? 20.949 8.549 -31.396 1.00 93.12 89 ARG A O 1
ATOM 754 N N . TYR A 1 90 ? 21.068 8.417 -29.165 1.00 94.00 90 TYR A N 1
ATOM 755 C CA . TYR A 1 90 ? 22.330 7.672 -29.154 1.00 94.00 90 TYR A CA 1
ATOM 756 C C . TYR A 1 90 ? 22.211 6.252 -29.713 1.00 94.00 90 TYR A C 1
ATOM 758 O O . TYR A 1 90 ? 23.105 5.822 -30.438 1.00 94.00 90 TYR A O 1
ATOM 766 N N . LEU A 1 91 ? 21.116 5.535 -29.445 1.00 94.62 91 LEU A N 1
ATOM 767 C CA . LEU A 1 91 ? 20.861 4.223 -30.055 1.00 94.62 91 LEU A CA 1
ATOM 768 C C . LEU A 1 91 ? 20.732 4.336 -31.579 1.00 94.62 91 LEU A C 1
ATOM 770 O O . LEU A 1 91 ? 21.267 3.503 -32.308 1.00 94.62 91 LEU A O 1
ATOM 774 N N . SER A 1 92 ? 20.098 5.409 -32.059 1.00 93.94 92 SER A N 1
ATOM 775 C CA . SER A 1 92 ? 20.009 5.719 -33.488 1.00 93.94 92 SER A CA 1
ATOM 776 C C . SER A 1 92 ? 21.392 5.961 -34.098 1.00 93.94 92 SER A C 1
ATOM 778 O O . SER A 1 92 ? 21.701 5.361 -35.121 1.00 93.94 92 SER A O 1
ATOM 780 N N . ILE A 1 93 ? 22.255 6.754 -33.448 1.00 92.69 93 ILE A N 1
ATOM 781 C CA . ILE A 1 93 ? 23.651 6.983 -33.883 1.00 92.69 93 ILE A CA 1
ATOM 782 C C . ILE A 1 93 ? 24.436 5.666 -33.920 1.00 92.69 93 ILE A C 1
ATOM 784 O O . ILE A 1 93 ? 25.163 5.389 -34.875 1.00 92.69 93 ILE A O 1
ATOM 788 N N . LEU A 1 94 ? 24.284 4.822 -32.896 1.00 93.38 94 LEU A N 1
ATOM 789 C CA . LEU A 1 94 ? 24.979 3.539 -32.833 1.00 93.38 94 LEU A CA 1
ATOM 790 C C . LEU A 1 94 ? 24.596 2.620 -33.997 1.00 93.38 94 LEU A C 1
ATOM 792 O O . LEU A 1 94 ? 25.473 1.969 -34.562 1.00 93.38 94 LEU A O 1
ATOM 796 N N . ILE A 1 95 ? 23.320 2.587 -34.385 1.00 93.62 95 ILE A N 1
ATOM 797 C CA . ILE A 1 95 ? 22.848 1.756 -35.498 1.00 93.62 95 ILE A CA 1
ATOM 798 C C . ILE A 1 95 ? 23.187 2.383 -36.853 1.00 93.62 95 ILE A C 1
ATOM 800 O O . ILE A 1 95 ? 23.790 1.720 -37.696 1.00 93.62 95 ILE A O 1
ATOM 804 N N . LEU A 1 96 ? 22.779 3.634 -37.073 1.00 91.38 96 LEU A N 1
ATOM 805 C CA . LEU A 1 96 ? 22.802 4.282 -38.386 1.00 91.38 96 LEU A CA 1
ATOM 806 C C . LEU A 1 96 ? 24.207 4.742 -38.780 1.00 91.38 96 LEU A C 1
ATOM 808 O O . LEU A 1 96 ? 24.614 4.527 -39.920 1.00 91.38 96 LEU A O 1
ATOM 812 N N . ASP A 1 97 ? 24.951 5.319 -37.835 1.00 90.19 97 ASP A N 1
ATOM 813 C CA . ASP A 1 97 ? 26.256 5.923 -38.117 1.00 90.19 97 ASP A CA 1
ATOM 814 C C . ASP A 1 97 ? 27.397 4.958 -37.778 1.00 90.19 97 ASP A C 1
ATOM 816 O O . ASP A 1 97 ? 28.360 4.829 -38.531 1.00 90.19 97 ASP A O 1
ATOM 820 N N . CYS A 1 98 ? 27.284 4.236 -36.657 1.00 88.38 98 CYS A N 1
ATOM 821 C CA . CYS A 1 98 ? 28.348 3.344 -36.186 1.00 88.38 98 CYS A CA 1
ATOM 822 C C . CYS A 1 98 ? 28.196 1.885 -36.653 1.00 88.38 98 CYS A C 1
ATOM 824 O O . CYS A 1 98 ? 29.095 1.072 -36.409 1.00 88.38 98 CYS A O 1
ATOM 826 N N . GLY A 1 99 ? 27.075 1.530 -37.295 1.00 89.12 99 GLY A N 1
ATOM 827 C CA . GLY A 1 99 ? 26.811 0.183 -37.811 1.00 89.12 99 GLY A CA 1
ATOM 828 C C . GLY A 1 99 ? 26.716 -0.904 -36.733 1.00 89.12 99 GLY A C 1
ATOM 829 O O . GLY A 1 99 ? 26.977 -2.078 -37.010 1.00 89.12 99 GLY A O 1
ATOM 830 N N . MET A 1 100 ? 26.396 -0.537 -35.490 1.00 93.19 100 MET A N 1
ATOM 831 C CA . MET A 1 100 ? 26.239 -1.478 -34.386 1.00 93.19 100 MET A CA 1
ATOM 832 C C . MET A 1 100 ? 24.908 -2.222 -34.511 1.00 93.19 100 MET A C 1
ATOM 834 O O . MET A 1 100 ? 23.850 -1.624 -34.700 1.00 93.19 100 MET A O 1
ATOM 838 N N . ARG A 1 101 ? 24.941 -3.546 -34.352 1.00 92.50 101 ARG A N 1
ATOM 839 C CA . ARG A 1 101 ? 23.725 -4.360 -34.325 1.00 92.50 101 ARG A CA 1
ATOM 840 C C . ARG A 1 101 ? 23.151 -4.402 -32.910 1.00 92.50 101 ARG A C 1
ATOM 842 O O . ARG A 1 101 ? 23.742 -5.021 -32.027 1.00 92.50 101 ARG A O 1
ATOM 849 N N . ILE A 1 102 ? 21.978 -3.803 -32.731 1.00 93.06 102 ILE A N 1
ATOM 850 C CA . ILE A 1 102 ? 21.183 -3.894 -31.501 1.00 93.06 102 ILE A CA 1
ATOM 851 C C . ILE A 1 102 ? 20.139 -5.011 -31.689 1.00 93.06 102 ILE A C 1
ATOM 853 O O . ILE A 1 102 ? 19.438 -5.002 -32.699 1.00 93.06 102 ILE A O 1
ATOM 857 N N . PRO A 1 103 ? 20.048 -6.008 -30.789 1.00 93.50 103 PRO A N 1
ATOM 858 C CA . PRO A 1 103 ? 19.188 -7.183 -30.964 1.00 93.50 103 PRO A CA 1
ATOM 859 C C . PRO A 1 103 ? 17.725 -6.956 -30.545 1.00 93.50 103 PRO A C 1
ATOM 861 O O . PRO A 1 103 ? 16.994 -7.927 -30.382 1.00 93.50 103 PRO A O 1
ATOM 864 N N . PHE A 1 104 ? 17.309 -5.705 -30.357 1.00 93.94 104 PHE A N 1
ATOM 865 C CA . PHE A 1 104 ? 15.954 -5.328 -29.962 1.00 93.94 104 PHE A CA 1
ATOM 866 C C . PHE A 1 104 ? 15.247 -4.667 -31.141 1.00 93.94 104 PHE A C 1
ATOM 868 O O . PHE A 1 104 ? 15.891 -3.988 -31.943 1.00 93.94 104 PHE A O 1
ATOM 875 N N . GLU A 1 105 ? 13.936 -4.860 -31.252 1.00 93.06 105 GLU A N 1
ATOM 876 C CA . GLU A 1 105 ? 13.137 -4.204 -32.285 1.00 93.06 105 GLU A CA 1
ATOM 877 C C . GLU A 1 105 ? 12.712 -2.799 -31.823 1.00 93.06 105 GLU A C 1
ATOM 879 O O . GLU A 1 105 ? 12.292 -2.630 -30.675 1.00 93.06 105 GLU A O 1
ATOM 884 N N . PRO A 1 106 ? 12.838 -1.772 -32.680 1.00 92.69 106 PRO A N 1
ATOM 885 C CA . PRO A 1 106 ? 12.328 -0.443 -32.374 1.00 92.69 106 PRO A CA 1
ATOM 886 C C . PRO A 1 106 ? 10.792 -0.432 -32.392 1.00 92.69 106 PRO A C 1
ATOM 888 O O . PRO A 1 106 ? 10.162 -1.063 -33.239 1.00 92.69 106 PRO A O 1
ATOM 891 N N . ILE A 1 107 ? 10.196 0.333 -31.478 1.00 92.94 107 ILE A N 1
ATOM 892 C CA . ILE A 1 107 ? 8.745 0.554 -31.393 1.00 92.94 107 ILE A CA 1
ATOM 893 C C . ILE A 1 107 ? 8.246 1.580 -32.415 1.00 92.94 107 ILE A C 1
ATOM 895 O O . ILE A 1 107 ? 7.071 1.573 -32.773 1.00 92.94 107 ILE A O 1
ATOM 899 N N . ASP A 1 108 ? 9.130 2.469 -32.867 1.00 90.81 108 ASP A N 1
ATOM 900 C CA . ASP A 1 108 ? 8.852 3.452 -33.910 1.00 90.81 108 ASP A CA 1
ATOM 901 C C . ASP A 1 108 ? 10.127 3.746 -34.704 1.00 90.81 108 ASP A C 1
ATOM 903 O O . ASP A 1 108 ? 11.238 3.742 -34.162 1.00 90.81 108 ASP A O 1
ATOM 907 N N . THR A 1 109 ? 9.967 3.996 -35.998 1.00 87.88 109 THR A N 1
ATOM 908 C CA . THR A 1 109 ? 11.076 4.210 -36.927 1.00 87.88 109 THR A CA 1
ATOM 909 C C . THR A 1 109 ? 10.784 5.388 -37.846 1.00 87.88 109 THR A C 1
ATOM 911 O O . THR A 1 109 ? 9.906 5.315 -38.706 1.00 87.88 109 THR A O 1
ATOM 914 N N . ASP A 1 110 ? 11.585 6.439 -37.716 1.00 85.69 110 ASP A N 1
ATOM 915 C CA . ASP A 1 110 ? 11.731 7.513 -38.695 1.00 85.69 110 ASP A CA 1
ATOM 916 C C . ASP A 1 110 ? 13.037 7.295 -39.485 1.00 85.69 110 ASP A C 1
ATOM 918 O O . ASP A 1 110 ? 13.954 6.599 -39.048 1.00 85.69 110 ASP A O 1
ATOM 922 N N . ARG A 1 111 ? 13.162 7.933 -40.650 1.00 81.38 111 ARG A N 1
ATOM 923 C CA . ARG A 1 111 ? 14.340 7.914 -41.528 1.00 81.38 111 ARG A CA 1
ATOM 924 C C . ARG A 1 111 ? 15.651 8.240 -40.802 1.00 81.38 111 ARG A C 1
ATOM 926 O O . ARG A 1 111 ? 16.711 7.844 -41.282 1.00 81.38 111 ARG A O 1
ATOM 933 N N . TYR A 1 112 ? 15.582 8.971 -39.691 1.00 82.88 112 TYR A N 1
ATOM 934 C CA . TYR A 1 112 ? 16.742 9.443 -38.934 1.00 82.88 112 TYR A CA 1
ATOM 935 C C . TYR A 1 112 ? 16.739 9.027 -37.458 1.00 82.88 112 TYR A C 1
ATOM 937 O O . TYR A 1 112 ? 17.731 9.256 -36.771 1.00 82.88 112 TYR A O 1
ATOM 945 N N . VAL A 1 113 ? 15.641 8.455 -36.955 1.00 87.81 113 VAL A N 1
ATOM 946 C CA . VAL A 1 113 ? 15.474 8.152 -35.528 1.00 87.81 113 VAL A CA 1
ATOM 947 C C . VAL A 1 113 ? 14.811 6.795 -35.369 1.00 87.81 113 VAL A C 1
ATOM 949 O O . VAL A 1 113 ? 13.721 6.554 -35.879 1.00 87.81 113 VAL A O 1
ATOM 952 N N . LEU A 1 114 ? 15.468 5.920 -34.621 1.00 90.75 114 LEU A N 1
ATOM 953 C CA . LEU A 1 114 ? 14.929 4.652 -34.162 1.00 90.75 114 LEU A CA 1
ATOM 954 C C . LEU A 1 114 ? 14.562 4.810 -32.687 1.00 90.75 114 LEU A C 1
ATOM 956 O O . LEU A 1 114 ? 15.418 5.123 -31.857 1.00 90.75 114 LEU A O 1
ATOM 960 N N . THR A 1 115 ? 13.287 4.608 -32.370 1.00 92.56 115 THR A N 1
ATOM 961 C CA . THR A 1 115 ? 12.785 4.684 -30.999 1.00 92.56 115 THR A CA 1
ATOM 962 C C . THR A 1 115 ? 12.630 3.278 -30.449 1.00 92.56 115 THR A C 1
ATOM 964 O O . THR A 1 115 ? 11.916 2.456 -31.012 1.00 92.56 115 THR A O 1
ATOM 967 N N . PHE A 1 116 ? 13.274 3.020 -29.323 1.00 92.94 116 PHE A N 1
ATOM 968 C CA . PHE A 1 116 ? 13.208 1.790 -28.554 1.00 92.94 116 PHE A CA 1
ATOM 969 C C . PHE A 1 116 ? 12.432 2.023 -27.263 1.00 92.94 116 PHE A C 1
ATOM 971 O O . PHE A 1 116 ? 12.474 3.104 -26.662 1.00 92.94 116 PHE A O 1
ATOM 978 N N . GLU A 1 117 ? 11.762 0.972 -26.805 1.00 89.94 117 GLU A N 1
ATOM 979 C CA . GLU A 1 117 ? 11.282 0.913 -25.434 1.00 89.94 117 GLU A CA 1
ATOM 980 C C . GLU A 1 117 ? 12.485 0.737 -24.496 1.00 89.94 117 GLU A C 1
ATOM 982 O O . GLU A 1 117 ? 13.170 -0.286 -24.515 1.00 89.94 117 GLU A O 1
ATOM 987 N N . ILE A 1 118 ? 12.772 1.759 -23.685 1.00 88.25 118 ILE A N 1
ATOM 988 C CA . ILE A 1 118 ? 13.858 1.703 -22.702 1.00 88.25 118 ILE A CA 1
ATOM 989 C C . ILE A 1 118 ? 13.377 0.896 -21.497 1.00 88.25 118 ILE A C 1
ATOM 991 O O . ILE A 1 118 ? 12.750 1.433 -20.588 1.00 88.25 118 ILE A O 1
ATOM 995 N N . ASN A 1 119 ? 13.661 -0.403 -21.517 1.00 85.44 119 ASN A N 1
ATOM 996 C CA . ASN A 1 119 ? 13.334 -1.342 -20.451 1.00 85.44 119 ASN A CA 1
ATOM 997 C C . ASN A 1 119 ? 14.604 -1.943 -19.821 1.00 85.44 119 ASN A C 1
ATOM 999 O O . ASN A 1 119 ? 15.734 -1.688 -20.247 1.00 85.44 119 ASN A O 1
ATOM 1003 N N . THR A 1 120 ? 14.418 -2.755 -18.781 1.00 84.81 120 THR A N 1
ATOM 1004 C CA . THR A 1 120 ? 15.513 -3.375 -18.028 1.00 84.81 120 THR A CA 1
ATOM 1005 C C . THR A 1 120 ? 16.407 -4.274 -18.895 1.00 84.81 120 THR A C 1
ATOM 1007 O O . THR A 1 120 ? 17.625 -4.258 -18.725 1.00 84.81 120 THR A O 1
ATOM 1010 N N . GLU A 1 121 ? 15.845 -5.014 -19.855 1.00 90.19 121 GLU A N 1
ATOM 1011 C CA . GLU A 1 121 ? 16.615 -5.908 -20.732 1.00 90.19 121 GLU A CA 1
ATOM 1012 C C . GLU A 1 121 ? 17.548 -5.132 -21.667 1.00 90.19 121 GLU A C 1
ATOM 1014 O O . GLU A 1 121 ? 18.738 -5.448 -21.765 1.00 90.19 121 GLU A O 1
ATOM 1019 N N . LEU A 1 122 ? 17.032 -4.076 -22.304 1.00 92.06 122 LEU A N 1
ATOM 1020 C CA . LEU A 1 122 ? 17.825 -3.201 -23.161 1.00 92.06 122 LEU A CA 1
ATOM 1021 C C . LEU A 1 122 ? 18.939 -2.519 -22.360 1.00 92.06 122 LEU A C 1
ATOM 1023 O O . LEU A 1 122 ? 20.088 -2.509 -22.799 1.00 92.06 122 LEU A O 1
ATOM 1027 N N . LEU A 1 123 ? 18.635 -1.993 -21.169 1.00 91.12 123 LEU A N 1
ATOM 1028 C CA . LEU A 1 123 ? 19.635 -1.347 -20.314 1.00 91.12 123 LEU A CA 1
ATOM 1029 C C . LEU A 1 123 ? 20.761 -2.312 -19.917 1.00 91.12 123 LEU A C 1
ATOM 1031 O O . LEU A 1 123 ? 21.932 -1.958 -20.053 1.00 91.12 123 LEU A O 1
ATOM 1035 N N . TYR A 1 124 ? 20.446 -3.545 -19.503 1.00 90.75 124 TYR A N 1
ATOM 1036 C CA . TYR A 1 124 ? 21.474 -4.546 -19.195 1.00 90.75 124 TYR A CA 1
ATOM 1037 C C . TYR A 1 124 ? 22.317 -4.918 -20.412 1.00 90.75 124 TYR A C 1
ATOM 1039 O O . TYR A 1 124 ? 23.539 -5.062 -20.297 1.00 90.75 124 TYR A O 1
ATOM 1047 N N . TRP A 1 125 ? 21.697 -5.035 -21.587 1.00 94.62 125 TRP A N 1
ATOM 1048 C CA . TRP A 1 125 ? 22.439 -5.274 -22.818 1.00 94.62 125 TRP A CA 1
ATOM 1049 C C . TRP A 1 125 ? 23.413 -4.128 -23.115 1.00 94.62 125 TRP A C 1
ATOM 1051 O O . TRP A 1 125 ? 24.589 -4.390 -23.370 1.00 94.62 125 TRP A O 1
ATOM 1061 N N . LEU A 1 126 ? 22.971 -2.872 -22.997 1.00 93.94 126 LEU A N 1
ATOM 1062 C CA . LEU A 1 126 ? 23.813 -1.690 -23.207 1.00 93.94 126 LEU A CA 1
ATOM 1063 C C . LEU A 1 126 ? 25.010 -1.654 -22.247 1.00 93.94 126 LEU A C 1
ATOM 1065 O O . LEU A 1 126 ? 26.121 -1.366 -22.685 1.00 93.94 126 LEU A O 1
ATOM 1069 N N . ILE A 1 127 ? 24.820 -2.025 -20.975 1.00 92.19 127 ILE A N 1
ATOM 1070 C CA . ILE A 1 127 ? 25.918 -2.163 -19.998 1.00 92.19 127 ILE A CA 1
ATOM 1071 C C . ILE A 1 127 ? 26.892 -3.261 -20.429 1.00 92.19 127 ILE A C 1
ATOM 1073 O O . ILE A 1 127 ? 28.104 -3.056 -20.435 1.00 92.19 127 ILE A O 1
ATOM 1077 N N . SER A 1 128 ? 26.378 -4.433 -20.816 1.00 94.50 128 SER A N 1
ATOM 1078 C CA . SER A 1 128 ? 27.221 -5.559 -21.246 1.00 94.50 128 SER A CA 1
ATOM 1079 C C . SER A 1 128 ? 28.061 -5.233 -22.487 1.00 94.50 128 SER A C 1
ATOM 1081 O O . SER A 1 128 ? 29.095 -5.857 -22.732 1.00 94.50 128 SER A O 1
ATOM 1083 N N . LYS A 1 129 ? 27.620 -4.235 -23.260 1.00 95.94 129 LYS A N 1
ATOM 1084 C CA . LYS A 1 129 ? 28.262 -3.743 -24.474 1.00 95.94 129 LYS A CA 1
ATOM 1085 C C . LYS A 1 129 ? 29.024 -2.433 -24.294 1.00 95.94 129 LYS A C 1
ATOM 1087 O O . LYS A 1 129 ? 29.545 -1.942 -25.287 1.00 95.94 129 LYS A O 1
ATOM 1092 N N . ASP A 1 130 ? 29.169 -1.906 -23.076 1.00 94.62 130 ASP A N 1
ATOM 1093 C CA . ASP A 1 130 ? 29.777 -0.586 -22.817 1.00 94.62 130 ASP A CA 1
ATOM 1094 C C . ASP A 1 130 ? 31.157 -0.427 -23.481 1.00 94.62 130 ASP A C 1
ATOM 1096 O O . ASP A 1 130 ? 31.410 0.563 -24.158 1.00 94.62 130 ASP A O 1
ATOM 1100 N N . VAL A 1 131 ? 32.015 -1.453 -23.400 1.00 94.75 131 VAL A N 1
ATOM 1101 C CA . VAL A 1 131 ? 33.352 -1.452 -24.029 1.00 94.75 131 VAL A CA 1
ATOM 1102 C C . VAL A 1 131 ? 33.277 -1.413 -25.559 1.00 94.75 131 VAL A C 1
ATOM 1104 O O . VAL A 1 131 ? 34.047 -0.705 -26.205 1.00 94.75 131 VAL A O 1
ATOM 1107 N N . GLU A 1 132 ? 32.354 -2.175 -26.151 1.00 95.31 132 GLU A N 1
ATOM 1108 C CA . GLU A 1 132 ? 32.146 -2.190 -27.603 1.00 95.31 132 GLU A CA 1
ATOM 1109 C C . GLU A 1 132 ? 31.601 -0.835 -28.072 1.00 95.31 132 GLU A C 1
ATOM 1111 O O . GLU A 1 132 ? 32.099 -0.267 -29.041 1.00 95.31 132 GLU A O 1
ATOM 1116 N N . ILE A 1 133 ? 30.629 -0.289 -27.341 1.00 95.00 133 ILE A N 1
ATOM 1117 C CA . ILE A 1 133 ? 30.016 1.016 -27.593 1.00 95.00 133 ILE A CA 1
ATOM 1118 C C . ILE A 1 133 ? 31.061 2.132 -27.496 1.00 95.00 133 ILE A C 1
ATOM 1120 O O . ILE A 1 133 ? 31.160 2.958 -28.402 1.00 95.00 133 ILE A O 1
ATOM 1124 N N . GLU A 1 134 ? 31.889 2.132 -26.450 1.00 95.38 134 GLU A N 1
ATOM 1125 C CA . GLU A 1 134 ? 32.991 3.083 -26.285 1.00 95.38 134 GLU A CA 1
ATOM 1126 C C . GLU A 1 134 ? 33.930 3.074 -27.491 1.00 95.38 134 GLU A C 1
ATOM 1128 O O . GLU A 1 134 ? 34.303 4.134 -28.001 1.00 95.38 134 GLU A O 1
ATOM 1133 N N . GLN A 1 135 ? 34.293 1.880 -27.969 1.00 94.62 135 GLN A N 1
ATOM 1134 C CA . GLN A 1 135 ? 35.163 1.742 -29.129 1.00 94.62 135 GLN A CA 1
ATOM 1135 C C . GLN A 1 135 ? 34.504 2.303 -30.394 1.00 94.62 135 GLN A C 1
ATOM 1137 O O . GLN A 1 135 ? 35.150 3.041 -31.132 1.00 94.62 135 GLN A O 1
ATOM 1142 N N . ARG A 1 136 ? 33.207 2.051 -30.611 1.00 93.00 136 ARG A N 1
ATOM 1143 C CA . ARG A 1 136 ? 32.466 2.606 -31.758 1.00 93.00 136 ARG A CA 1
ATOM 1144 C C . ARG A 1 136 ? 32.444 4.131 -31.764 1.00 93.00 136 ARG A C 1
ATOM 1146 O O . ARG A 1 136 ? 32.643 4.737 -32.817 1.00 93.00 136 ARG A O 1
ATOM 1153 N N . PHE A 1 137 ? 32.241 4.756 -30.607 1.00 92.88 137 PHE A N 1
ATOM 1154 C CA . PHE A 1 137 ? 32.301 6.213 -30.496 1.00 92.88 137 PHE A CA 1
ATOM 1155 C C . PHE A 1 137 ? 33.716 6.756 -30.740 1.00 92.88 137 PHE A C 1
ATOM 1157 O O . PHE A 1 137 ? 33.854 7.787 -31.399 1.00 92.88 137 PHE A O 1
ATOM 1164 N N . LYS A 1 138 ? 34.764 6.065 -30.267 1.00 91.62 138 LYS A N 1
ATOM 1165 C CA . LYS A 1 138 ? 36.169 6.426 -30.543 1.00 91.62 138 LYS A CA 1
ATOM 1166 C C . LYS A 1 138 ? 36.506 6.343 -32.030 1.00 91.62 138 LYS A C 1
ATOM 1168 O O . LYS A 1 138 ? 37.067 7.294 -32.570 1.00 91.62 138 LYS A O 1
ATOM 1173 N N . ASP A 1 139 ? 36.110 5.258 -32.692 1.00 92.56 139 ASP A N 1
ATOM 1174 C CA . ASP A 1 139 ? 36.357 5.032 -34.123 1.00 92.56 139 ASP A CA 1
ATOM 1175 C C . ASP A 1 139 ? 35.702 6.113 -35.005 1.00 92.56 139 ASP A C 1
ATOM 1177 O O . ASP A 1 139 ? 36.190 6.408 -36.092 1.00 92.56 139 ASP A O 1
ATOM 1181 N N . ASN A 1 140 ? 34.629 6.743 -34.513 1.00 89.38 140 ASN A N 1
ATOM 1182 C CA . ASN A 1 140 ? 33.916 7.840 -35.176 1.00 89.38 140 ASN A CA 1
ATOM 1183 C C . ASN A 1 140 ? 34.287 9.237 -34.636 1.00 89.38 140 ASN A C 1
ATOM 1185 O O . ASN A 1 140 ? 33.583 10.204 -34.912 1.00 89.38 140 ASN A O 1
ATOM 1189 N N . HIS A 1 141 ? 35.370 9.362 -33.859 1.00 87.56 141 HIS A N 1
ATOM 1190 C CA . HIS A 1 141 ? 35.849 10.624 -33.270 1.00 87.56 141 HIS A CA 1
ATOM 1191 C C . HIS A 1 141 ? 34.831 11.359 -32.366 1.00 87.56 141 HIS A C 1
ATOM 1193 O O . HIS A 1 141 ? 34.907 12.574 -32.191 1.00 87.56 141 HIS A O 1
ATOM 1199 N N . ASN A 1 142 ? 33.915 10.620 -31.730 1.00 89.06 142 ASN A N 1
ATOM 1200 C CA . ASN A 1 142 ? 32.804 11.138 -30.921 1.00 89.06 142 ASN A CA 1
ATOM 1201 C C . ASN A 1 142 ? 32.951 10.805 -29.418 1.00 89.06 142 ASN A C 1
ATOM 1203 O O . ASN A 1 142 ? 31.990 10.470 -28.726 1.00 89.06 142 ASN A O 1
ATOM 1207 N N . GLU A 1 143 ? 34.162 10.901 -28.869 1.00 89.88 143 GLU A N 1
ATOM 1208 C CA . GLU A 1 143 ? 34.468 10.521 -27.475 1.00 89.88 143 GLU A CA 1
ATOM 1209 C C . GLU A 1 143 ? 33.688 11.324 -26.420 1.00 89.88 143 GLU A C 1
ATOM 1211 O O . GLU A 1 143 ? 33.339 10.806 -25.355 1.00 89.88 143 GLU A O 1
ATOM 1216 N N . THR A 1 144 ? 33.407 12.600 -26.698 1.00 90.00 144 THR A N 1
ATOM 1217 C CA . THR A 1 144 ? 32.615 13.462 -25.806 1.00 90.00 144 THR A CA 1
ATOM 1218 C C . THR A 1 144 ? 31.164 12.992 -25.725 1.00 90.00 144 THR A C 1
ATOM 1220 O O . THR A 1 144 ? 30.598 12.954 -24.633 1.00 90.00 144 THR A O 1
ATOM 1223 N N . GLU A 1 145 ? 30.587 12.569 -26.851 1.00 90.06 145 GLU A N 1
ATOM 1224 C CA . GLU A 1 145 ? 29.225 12.031 -26.918 1.00 90.06 145 GLU A CA 1
ATOM 1225 C C . GLU A 1 145 ? 29.104 10.730 -26.118 1.00 90.06 145 GLU A C 1
ATOM 1227 O O . GLU A 1 145 ? 28.143 10.563 -25.371 1.00 90.06 145 GLU A O 1
ATOM 1232 N N . TYR A 1 146 ? 30.119 9.857 -26.163 1.00 93.19 146 TYR A N 1
ATOM 1233 C CA . TYR A 1 146 ? 30.147 8.650 -25.330 1.00 93.19 146 TYR A CA 1
ATOM 1234 C C . TYR A 1 146 ? 30.070 8.965 -23.829 1.00 93.19 146 TYR A C 1
ATOM 1236 O O . TYR A 1 146 ? 29.335 8.304 -23.097 1.00 93.19 146 TYR A O 1
ATOM 1244 N N . LYS A 1 147 ? 30.770 10.003 -23.349 1.00 92.88 147 LYS A N 1
ATOM 1245 C CA . LYS A 1 147 ? 30.695 10.405 -21.930 1.00 92.88 147 LYS A CA 1
ATOM 1246 C C . LYS A 1 147 ? 29.284 10.849 -21.536 1.00 92.88 147 LYS A C 1
ATOM 1248 O O . LYS A 1 147 ? 28.836 10.536 -20.432 1.00 92.88 147 LYS A O 1
ATOM 1253 N N . ILE A 1 148 ? 28.588 11.564 -22.423 1.00 91.56 148 ILE A N 1
ATOM 1254 C CA . ILE A 1 148 ? 27.204 12.007 -22.201 1.00 91.56 148 ILE A CA 1
ATOM 1255 C C . ILE A 1 148 ? 26.264 10.799 -22.208 1.00 91.56 148 ILE A C 1
ATOM 1257 O O . ILE A 1 148 ? 25.514 10.615 -21.250 1.00 91.56 148 ILE A O 1
ATOM 1261 N N . TYR A 1 149 ? 26.361 9.945 -23.229 1.00 93.06 149 TYR A N 1
ATOM 1262 C CA . TYR A 1 149 ? 25.624 8.686 -23.331 1.00 93.06 149 TYR A CA 1
ATOM 1263 C C . TYR A 1 149 ? 25.777 7.841 -22.059 1.00 93.06 149 TYR A C 1
ATOM 1265 O O . TYR A 1 149 ? 24.786 7.486 -21.422 1.00 93.06 149 TYR A O 1
ATOM 1273 N N . ARG A 1 150 ? 27.015 7.589 -21.622 1.00 93.19 150 ARG A N 1
ATOM 1274 C CA . ARG A 1 150 ? 27.304 6.767 -20.441 1.00 93.19 150 ARG A CA 1
ATOM 1275 C C . ARG A 1 150 ? 26.733 7.373 -19.161 1.00 93.19 150 ARG A C 1
ATOM 1277 O O . ARG A 1 150 ? 26.201 6.647 -18.321 1.00 93.19 150 ARG A O 1
ATOM 1284 N N . SER A 1 151 ? 26.809 8.697 -19.014 1.00 91.25 151 SER A N 1
ATOM 1285 C CA . SER A 1 151 ? 26.202 9.420 -17.891 1.00 91.25 151 SER A CA 1
ATOM 1286 C C . SER A 1 151 ? 24.674 9.270 -17.870 1.00 91.25 151 SER A C 1
ATOM 1288 O O . SER A 1 151 ? 24.096 8.981 -16.820 1.00 91.25 151 SER A O 1
ATOM 1290 N N . LEU A 1 152 ? 24.018 9.389 -19.030 1.00 90.81 152 LEU A N 1
ATOM 1291 C CA . LEU A 1 152 ? 22.572 9.193 -19.166 1.00 90.81 152 LEU A CA 1
ATOM 1292 C C . LEU A 1 152 ? 22.155 7.756 -18.848 1.00 90.81 152 LEU A C 1
ATOM 1294 O O . LEU A 1 152 ? 21.229 7.565 -18.062 1.00 90.81 152 LEU A O 1
ATOM 1298 N N . ILE A 1 153 ? 22.854 6.763 -19.405 1.00 91.56 153 ILE A N 1
ATOM 1299 C CA . ILE A 1 153 ? 22.587 5.343 -19.155 1.00 91.56 153 ILE A CA 1
ATOM 1300 C C . ILE A 1 153 ? 22.744 5.018 -17.673 1.00 91.56 153 ILE A C 1
ATOM 1302 O O . ILE A 1 153 ? 21.819 4.477 -17.077 1.00 91.56 153 ILE A O 1
ATOM 1306 N N . THR A 1 154 ? 23.852 5.429 -17.050 1.00 89.44 154 THR A N 1
ATOM 1307 C CA . THR A 1 154 ? 24.090 5.200 -15.614 1.00 89.44 154 THR A CA 1
ATOM 1308 C C . THR A 1 154 ? 22.971 5.806 -14.768 1.00 89.44 154 THR A C 1
ATOM 1310 O O . THR A 1 154 ? 22.432 5.145 -13.885 1.00 89.44 154 THR A O 1
ATOM 1313 N N . LYS A 1 155 ? 22.571 7.048 -15.070 1.00 88.81 155 LYS A N 1
ATOM 1314 C CA . LYS A 1 155 ? 21.479 7.721 -14.361 1.00 88.81 155 LYS A CA 1
ATOM 1315 C C . LYS A 1 155 ? 20.146 6.988 -14.524 1.00 88.81 155 LYS A C 1
ATOM 1317 O O . LYS A 1 155 ? 19.408 6.863 -13.551 1.00 88.81 155 LYS A O 1
ATOM 1322 N N . VAL A 1 156 ? 19.817 6.542 -15.736 1.00 89.62 156 VAL A N 1
ATOM 1323 C CA . VAL A 1 156 ? 18.569 5.816 -15.998 1.00 89.62 156 VAL A CA 1
ATOM 1324 C C . VAL A 1 156 ? 18.566 4.466 -15.293 1.00 89.62 156 VAL A C 1
ATOM 1326 O O . VAL A 1 156 ? 17.574 4.161 -14.648 1.00 89.62 156 VAL A O 1
ATOM 1329 N N . ILE A 1 157 ? 19.674 3.720 -15.313 1.00 88.69 157 ILE A N 1
ATOM 1330 C CA . ILE A 1 157 ? 19.797 2.441 -14.598 1.00 88.69 157 ILE A CA 1
ATOM 1331 C C . ILE A 1 157 ? 19.528 2.619 -13.108 1.00 88.69 157 ILE A C 1
ATOM 1333 O O . ILE A 1 157 ? 18.677 1.924 -12.572 1.00 88.69 157 ILE A O 1
ATOM 1337 N N . THR A 1 158 ? 20.193 3.574 -12.448 1.00 86.94 158 THR A N 1
ATOM 1338 C CA . THR A 1 158 ? 19.993 3.800 -11.008 1.00 86.94 158 THR A CA 1
ATOM 1339 C C . THR A 1 158 ? 18.533 4.114 -10.680 1.00 86.94 158 THR A C 1
ATOM 1341 O O . THR A 1 158 ? 17.998 3.603 -9.702 1.00 86.94 158 THR A O 1
AT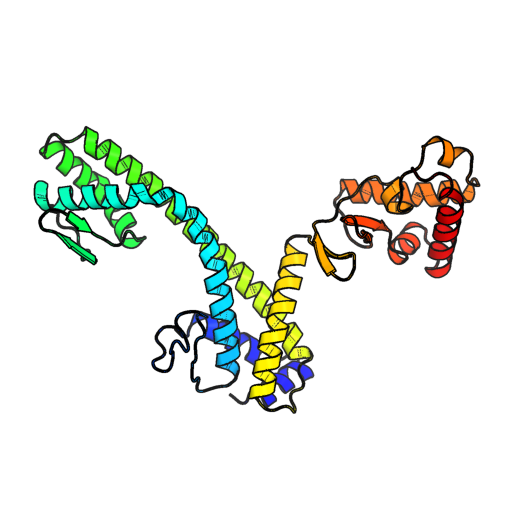OM 1344 N N . ILE A 1 159 ? 17.873 4.925 -11.511 1.00 86.69 159 ILE A N 1
ATOM 1345 C CA . ILE A 1 159 ? 16.459 5.266 -11.320 1.00 86.69 159 ILE A CA 1
ATOM 1346 C C . ILE A 1 159 ? 15.553 4.056 -11.588 1.00 86.69 159 ILE A C 1
ATOM 1348 O O . ILE A 1 159 ? 14.602 3.856 -10.842 1.00 86.69 159 ILE A O 1
ATOM 1352 N N . GLU A 1 160 ? 15.818 3.252 -12.623 1.00 86.06 160 GLU A N 1
ATOM 1353 C CA . GLU A 1 160 ? 15.043 2.033 -12.888 1.00 86.06 160 GLU A CA 1
ATOM 1354 C C . GLU A 1 160 ? 15.221 0.997 -11.778 1.00 86.06 160 GLU A C 1
ATOM 1356 O O . GLU A 1 160 ? 14.251 0.364 -11.374 1.00 86.06 160 GLU A O 1
ATOM 1361 N N . GLU A 1 161 ? 16.430 0.844 -11.238 1.00 86.38 161 GLU A N 1
ATOM 1362 C CA . GLU A 1 161 ? 16.694 -0.015 -10.084 1.00 86.38 161 GLU A CA 1
ATOM 1363 C C . GLU A 1 161 ? 15.925 0.465 -8.848 1.00 86.38 161 GLU A C 1
ATOM 1365 O O . GLU A 1 161 ? 15.251 -0.340 -8.206 1.00 86.38 161 GLU A O 1
ATOM 1370 N N . GLU A 1 162 ? 15.960 1.767 -8.543 1.00 87.56 162 GLU A N 1
ATOM 1371 C CA . GLU A 1 162 ? 15.195 2.364 -7.440 1.00 87.56 162 GLU A CA 1
ATOM 1372 C C . GLU A 1 162 ? 13.683 2.191 -7.644 1.00 87.56 162 GLU A C 1
ATOM 1374 O O . GLU A 1 162 ? 12.970 1.770 -6.731 1.00 87.56 162 GLU A O 1
ATOM 1379 N N . ALA A 1 163 ? 13.187 2.457 -8.855 1.00 86.88 163 ALA A N 1
ATOM 1380 C CA . ALA A 1 163 ? 11.781 2.296 -9.190 1.00 86.88 163 ALA A CA 1
ATOM 1381 C C . ALA A 1 163 ? 11.345 0.831 -9.066 1.00 86.88 163 ALA A C 1
ATOM 1383 O O . ALA A 1 163 ? 10.322 0.563 -8.448 1.00 86.88 163 ALA A O 1
ATOM 1384 N N . ASN A 1 164 ? 12.128 -0.121 -9.576 1.00 86.19 164 ASN A N 1
ATOM 1385 C CA . ASN A 1 164 ? 11.826 -1.551 -9.486 1.00 86.19 164 ASN A CA 1
ATOM 1386 C C . ASN A 1 164 ? 11.855 -2.056 -8.036 1.00 86.19 164 ASN A C 1
ATOM 1388 O O . ASN A 1 164 ? 10.999 -2.853 -7.648 1.00 86.19 164 ASN A O 1
ATOM 1392 N N . GLN A 1 165 ? 12.797 -1.579 -7.216 1.00 88.81 165 GLN A N 1
ATOM 1393 C CA . GLN A 1 165 ? 12.832 -1.880 -5.782 1.00 88.81 165 GLN A CA 1
ATOM 1394 C C . GLN A 1 165 ? 11.591 -1.338 -5.067 1.00 88.81 165 GLN A C 1
ATOM 1396 O O . GLN A 1 165 ? 10.970 -2.055 -4.279 1.00 88.81 165 GLN A O 1
ATOM 1401 N N . GLU A 1 166 ? 11.194 -0.100 -5.364 1.00 88.62 166 GLU A N 1
ATOM 1402 C CA . GLU A 1 166 ? 9.988 0.499 -4.796 1.00 88.62 166 GLU A CA 1
ATOM 1403 C C . GLU A 1 166 ? 8.721 -0.227 -5.263 1.00 88.62 166 GLU A C 1
ATOM 1405 O O . GLU A 1 166 ? 7.837 -0.503 -4.454 1.00 88.62 166 GLU A O 1
ATOM 1410 N N . GLU A 1 167 ? 8.627 -0.593 -6.542 1.00 90.44 167 GLU A N 1
ATOM 1411 C CA . GLU A 1 167 ? 7.513 -1.384 -7.064 1.00 90.44 167 GLU A CA 1
ATOM 1412 C C . GLU A 1 167 ? 7.407 -2.738 -6.373 1.00 90.44 167 GLU A C 1
ATOM 1414 O O . GLU A 1 167 ? 6.316 -3.114 -5.941 1.00 90.44 167 GLU A O 1
ATOM 1419 N N . ALA A 1 168 ? 8.523 -3.459 -6.236 1.00 90.12 168 ALA A N 1
ATOM 1420 C CA . ALA A 1 168 ? 8.563 -4.736 -5.538 1.00 90.12 168 ALA A CA 1
ATOM 1421 C C . ALA A 1 168 ? 8.104 -4.575 -4.082 1.00 90.12 168 ALA A C 1
ATOM 1423 O O . ALA A 1 168 ? 7.244 -5.327 -3.619 1.00 90.12 168 ALA A O 1
ATOM 1424 N N . ARG A 1 169 ? 8.596 -3.542 -3.385 1.00 90.75 169 ARG A N 1
ATOM 1425 C CA . ARG A 1 169 ? 8.180 -3.217 -2.016 1.00 90.75 169 ARG A CA 1
ATOM 1426 C C . ARG A 1 169 ? 6.680 -2.940 -1.925 1.00 90.75 169 ARG A C 1
ATOM 1428 O O . ARG A 1 169 ? 6.006 -3.548 -1.097 1.00 90.75 169 ARG A O 1
ATOM 1435 N N . ILE A 1 170 ? 6.143 -2.075 -2.790 1.00 89.50 170 ILE A N 1
ATOM 1436 C CA . ILE A 1 170 ? 4.708 -1.753 -2.832 1.00 89.50 170 ILE A CA 1
ATOM 1437 C C . ILE A 1 170 ? 3.885 -3.012 -3.118 1.00 89.50 170 ILE A C 1
ATOM 1439 O O . ILE A 1 170 ? 2.861 -3.217 -2.471 1.00 89.50 170 ILE A O 1
ATOM 1443 N N . ARG A 1 171 ? 4.305 -3.864 -4.064 1.00 91.44 171 ARG A N 1
ATOM 1444 C CA . ARG A 1 171 ? 3.593 -5.109 -4.390 1.00 91.44 171 ARG A CA 1
ATOM 1445 C C . ARG A 1 171 ? 3.494 -6.014 -3.165 1.00 91.44 171 ARG A C 1
ATOM 1447 O O . ARG A 1 171 ? 2.384 -6.422 -2.835 1.00 91.44 171 ARG A O 1
ATOM 1454 N N . VAL A 1 172 ? 4.602 -6.255 -2.461 1.00 91.88 172 VAL A N 1
ATOM 1455 C CA . VAL A 1 172 ? 4.601 -7.069 -1.233 1.00 91.88 172 VAL A CA 1
ATOM 1456 C C . VAL A 1 172 ? 3.722 -6.438 -0.151 1.00 91.88 172 VAL A C 1
ATOM 1458 O O . VAL A 1 172 ? 2.838 -7.102 0.386 1.00 91.88 172 VAL A O 1
ATOM 1461 N N . GLU A 1 173 ? 3.911 -5.146 0.136 1.00 91.19 173 GLU A N 1
ATOM 1462 C CA . GLU A 1 173 ? 3.150 -4.425 1.163 1.00 91.19 173 GLU A CA 1
ATOM 1463 C C . GLU A 1 173 ? 1.636 -4.457 0.900 1.00 91.19 173 GLU A C 1
ATOM 1465 O O . GLU A 1 173 ? 0.849 -4.696 1.815 1.00 91.19 173 GLU A O 1
ATOM 1470 N N . VAL A 1 174 ? 1.216 -4.218 -0.346 1.00 92.00 174 VAL A N 1
ATOM 1471 C CA . VAL A 1 174 ? -0.202 -4.226 -0.720 1.00 92.00 174 VAL A CA 1
ATOM 1472 C C . VAL A 1 174 ? -0.784 -5.629 -0.623 1.00 92.00 174 VAL A C 1
ATOM 1474 O O . VAL A 1 174 ? -1.900 -5.770 -0.131 1.00 92.00 174 VAL A O 1
ATOM 1477 N N . MET A 1 175 ? -0.061 -6.656 -1.075 1.00 94.19 175 MET A N 1
ATOM 1478 C CA . MET A 1 175 ? -0.550 -8.036 -1.016 1.00 94.19 175 MET A CA 1
ATOM 1479 C C . MET A 1 175 ? -0.733 -8.503 0.430 1.00 94.19 175 MET A C 1
ATOM 1481 O O . MET A 1 175 ? -1.767 -9.088 0.749 1.00 94.19 175 MET A O 1
ATOM 1485 N N . GLU A 1 176 ? 0.196 -8.166 1.322 1.00 94.12 176 GLU A N 1
ATOM 1486 C CA . GLU A 1 176 ? 0.080 -8.497 2.744 1.00 94.12 176 GLU A CA 1
ATOM 1487 C C . GLU A 1 176 ? -1.106 -7.776 3.410 1.00 94.12 176 GLU A C 1
ATOM 1489 O O . GLU A 1 176 ? -1.948 -8.408 4.056 1.00 94.12 176 GLU A O 1
ATOM 1494 N N . ASP A 1 177 ? -1.256 -6.466 3.175 1.00 93.94 177 ASP A N 1
ATOM 1495 C CA . ASP A 1 177 ? -2.396 -5.702 3.698 1.00 93.94 177 ASP A CA 1
ATOM 1496 C C . ASP A 1 177 ? -3.736 -6.235 3.157 1.00 93.94 177 ASP A C 1
ATOM 1498 O O . ASP A 1 177 ? -4.740 -6.274 3.874 1.00 93.94 177 ASP A O 1
ATOM 1502 N N . MET A 1 178 ? -3.771 -6.642 1.883 1.00 95.00 178 MET A N 1
ATOM 1503 C CA . MET A 1 178 ? -4.966 -7.179 1.230 1.00 95.00 178 MET A CA 1
ATOM 1504 C C . MET A 1 178 ? -5.343 -8.555 1.757 1.00 95.00 178 MET A C 1
ATOM 1506 O O . MET A 1 178 ? -6.528 -8.793 1.990 1.00 95.00 178 MET A O 1
ATOM 1510 N N . ARG A 1 179 ? -4.366 -9.431 2.013 1.00 96.50 179 ARG A N 1
ATOM 1511 C CA . ARG A 1 179 ? -4.597 -10.732 2.653 1.00 96.50 179 ARG A CA 1
ATOM 1512 C C . ARG A 1 179 ? -5.265 -10.548 4.014 1.00 96.50 179 ARG A C 1
ATOM 1514 O O . ARG A 1 179 ? -6.296 -11.164 4.280 1.00 96.50 179 ARG A O 1
ATOM 1521 N N . GLN A 1 180 ? -4.738 -9.649 4.845 1.00 95.25 180 GLN A N 1
ATOM 1522 C CA . GLN A 1 180 ? -5.313 -9.342 6.160 1.00 95.25 180 GLN A CA 1
ATOM 1523 C C . GLN A 1 180 ? -6.708 -8.704 6.055 1.00 95.25 180 GLN A C 1
ATOM 1525 O O . GLN A 1 180 ? -7.621 -9.060 6.808 1.00 95.25 180 GLN A O 1
ATOM 1530 N N . ALA A 1 181 ? -6.908 -7.785 5.105 1.00 95.69 181 ALA A N 1
ATOM 1531 C CA . ALA A 1 181 ? -8.209 -7.169 4.857 1.00 95.69 181 ALA A CA 1
ATOM 1532 C C . ALA A 1 181 ? -9.253 -8.206 4.418 1.00 95.69 181 ALA A C 1
ATOM 1534 O O . ALA A 1 181 ? -10.364 -8.219 4.951 1.00 95.69 181 ALA A O 1
ATOM 1535 N N . LEU A 1 182 ? -8.894 -9.087 3.481 1.00 96.62 182 LEU A N 1
ATOM 1536 C CA . LEU A 1 182 ? -9.756 -10.146 2.970 1.00 96.62 182 LEU A CA 1
ATOM 1537 C C . LEU A 1 182 ? -10.117 -11.138 4.079 1.00 96.62 182 LEU A C 1
ATOM 1539 O O . LEU A 1 182 ? -11.298 -11.406 4.287 1.00 96.62 182 LEU A O 1
ATOM 1543 N N . ALA A 1 183 ? -9.129 -11.591 4.854 1.00 96.31 183 ALA A N 1
ATOM 1544 C CA . ALA A 1 183 ? -9.328 -12.462 6.010 1.00 96.31 183 ALA A CA 1
ATOM 1545 C C . ALA A 1 183 ? -10.327 -11.870 7.017 1.00 96.31 183 ALA A C 1
ATOM 1547 O O . ALA A 1 183 ? -11.221 -12.565 7.505 1.00 96.31 183 ALA A O 1
ATOM 1548 N N . TYR A 1 184 ? -10.221 -10.570 7.308 1.00 95.88 184 TYR A N 1
ATOM 1549 C CA . TYR A 1 184 ? -11.180 -9.893 8.176 1.00 95.88 184 TYR A CA 1
ATOM 1550 C C . TYR A 1 184 ? -12.579 -9.865 7.556 1.00 95.88 184 TYR A C 1
ATOM 1552 O O . TYR A 1 184 ? -13.557 -10.168 8.229 1.00 95.88 184 TYR A O 1
ATOM 1560 N N . VAL A 1 185 ? -12.702 -9.475 6.287 1.00 96.00 185 VAL A N 1
ATOM 1561 C CA . VAL A 1 185 ? -14.006 -9.305 5.630 1.00 96.00 185 VAL A CA 1
ATOM 1562 C C . VAL A 1 185 ? -14.741 -10.638 5.492 1.00 96.00 185 VAL A C 1
ATOM 1564 O O . VAL A 1 185 ? -15.920 -10.716 5.836 1.00 96.00 185 VAL A O 1
ATOM 1567 N N . LEU A 1 186 ? -14.045 -11.696 5.071 1.00 96.00 186 LEU A N 1
ATOM 1568 C CA . LEU A 1 186 ? -14.628 -13.032 4.927 1.00 96.00 186 LEU A CA 1
ATOM 1569 C C . LEU A 1 186 ? -15.084 -13.625 6.264 1.00 96.00 186 LEU A C 1
ATOM 1571 O O . LEU A 1 186 ? -16.018 -14.419 6.289 1.00 96.00 186 LEU A O 1
ATOM 1575 N N . LYS A 1 187 ? -14.500 -13.193 7.388 1.00 95.81 187 LYS A N 1
ATOM 1576 C CA . LYS A 1 187 ? -14.922 -13.627 8.727 1.00 95.81 187 LYS A CA 1
ATOM 1577 C C . LYS A 1 187 ? -16.330 -13.146 9.100 1.00 95.81 187 LYS A C 1
ATOM 1579 O O . LYS A 1 187 ? -16.966 -13.761 9.947 1.00 95.81 187 LYS A O 1
ATOM 1584 N N . TYR A 1 188 ? -16.807 -12.053 8.498 1.00 94.81 188 TYR A N 1
ATOM 1585 C CA . TYR A 1 188 ? -18.075 -11.409 8.872 1.00 94.81 188 TYR A CA 1
ATOM 1586 C C . TYR A 1 188 ? -19.095 -11.303 7.733 1.00 94.81 188 TYR A C 1
ATOM 1588 O O . TYR A 1 188 ? -20.189 -10.784 7.956 1.00 94.81 188 TYR A O 1
ATOM 1596 N N . VAL A 1 189 ? -18.757 -11.740 6.518 1.00 94.62 189 VAL A N 1
ATOM 1597 C CA . VAL A 1 189 ? -19.694 -11.710 5.389 1.00 94.62 189 VAL A CA 1
ATOM 1598 C C . VAL A 1 189 ? -20.812 -12.740 5.575 1.00 94.62 189 VAL A C 1
ATOM 1600 O O . VAL A 1 189 ? -20.577 -13.858 6.021 1.00 94.62 189 VAL A O 1
ATOM 1603 N N . ASP A 1 190 ? -22.036 -12.362 5.221 1.00 93.81 190 ASP A N 1
ATOM 1604 C CA . ASP A 1 190 ? -23.201 -13.250 5.238 1.00 93.81 190 ASP A CA 1
ATOM 1605 C C . ASP A 1 190 ? -23.147 -14.213 4.035 1.00 93.81 190 ASP A C 1
ATOM 1607 O O . ASP A 1 190 ? -23.388 -13.807 2.894 1.00 93.81 190 ASP A O 1
ATOM 1611 N N . ALA A 1 191 ? -22.791 -15.477 4.290 1.00 93.38 191 ALA A N 1
ATOM 1612 C CA . ALA A 1 191 ? -22.613 -16.511 3.266 1.00 93.38 191 ALA A CA 1
ATOM 1613 C C . ALA A 1 191 ? -23.936 -17.035 2.669 1.00 93.38 191 ALA A C 1
ATOM 1615 O O . ALA A 1 191 ? -23.919 -17.711 1.636 1.00 93.38 191 ALA A O 1
ATOM 1616 N N . ASP A 1 192 ? -25.088 -16.703 3.264 1.00 93.69 192 ASP A N 1
ATOM 1617 C CA . ASP A 1 192 ? -26.397 -17.136 2.759 1.00 93.69 192 ASP A CA 1
ATOM 1618 C C . ASP A 1 192 ? -26.859 -16.306 1.547 1.00 93.69 192 ASP A C 1
ATOM 1620 O O . ASP A 1 192 ? -27.710 -16.738 0.759 1.00 93.69 192 ASP A O 1
ATOM 1624 N N . ARG A 1 193 ? -26.256 -15.129 1.338 1.00 94.44 193 ARG A N 1
ATOM 1625 C CA . ARG A 1 193 ? -26.542 -14.205 0.226 1.00 94.44 193 ARG A CA 1
ATOM 1626 C C . ARG A 1 193 ? -26.157 -14.768 -1.134 1.00 94.44 193 ARG A C 1
ATOM 1628 O O . ARG A 1 193 ? -25.451 -15.761 -1.233 1.00 94.44 193 ARG A O 1
ATOM 1635 N N . SER A 1 194 ? -26.636 -14.165 -2.222 1.00 95.56 194 SER A N 1
ATOM 1636 C CA . SER A 1 194 ? -26.199 -14.578 -3.564 1.00 95.56 194 SER A CA 1
ATOM 1637 C C . SER A 1 194 ? -24.709 -14.285 -3.777 1.00 95.56 194 SER A C 1
ATOM 1639 O O . SER A 1 194 ? -24.191 -13.304 -3.246 1.00 95.56 194 SER A O 1
ATOM 1641 N N . ASP A 1 195 ? -24.023 -15.074 -4.609 1.00 94.69 195 ASP A N 1
ATOM 1642 C CA . ASP A 1 195 ? -22.590 -14.879 -4.893 1.00 94.69 195 ASP A CA 1
ATOM 1643 C C . ASP A 1 195 ? -22.282 -13.451 -5.358 1.00 94.69 195 ASP A C 1
ATOM 1645 O O . ASP A 1 195 ? -21.277 -12.857 -4.976 1.00 94.69 195 ASP A O 1
ATOM 1649 N N . ARG A 1 196 ? -23.195 -12.858 -6.134 1.00 93.56 196 ARG A N 1
ATOM 1650 C CA . ARG A 1 196 ? -23.089 -11.470 -6.590 1.00 93.56 196 ARG A CA 1
ATOM 1651 C C . ARG A 1 196 ? -23.125 -10.469 -5.434 1.00 93.56 196 ARG A C 1
ATOM 1653 O O . ARG A 1 196 ? -22.354 -9.513 -5.442 1.00 93.56 196 ARG A O 1
ATOM 1660 N N . GLU A 1 197 ? -24.024 -10.657 -4.472 1.00 94.56 197 GLU A N 1
ATOM 1661 C CA . GLU A 1 197 ? -24.111 -9.801 -3.283 1.00 94.56 197 GLU A CA 1
ATOM 1662 C C . GLU A 1 197 ? -22.882 -9.972 -2.389 1.00 94.56 197 GLU A C 1
ATOM 1664 O O . GLU A 1 197 ? -22.334 -8.973 -1.925 1.00 94.56 197 GLU A O 1
ATOM 1669 N N . ILE A 1 198 ? -22.410 -11.211 -2.209 1.00 96.06 198 ILE A N 1
ATOM 1670 C CA . ILE A 1 198 ? -21.189 -11.522 -1.456 1.00 96.06 198 ILE A CA 1
ATOM 1671 C C . ILE A 1 198 ? -19.997 -10.796 -2.080 1.00 96.06 198 ILE A C 1
ATOM 1673 O O . ILE A 1 198 ? -19.320 -10.031 -1.399 1.00 96.06 198 ILE A O 1
ATOM 1677 N N . VAL A 1 199 ? -19.767 -10.968 -3.385 1.00 95.38 199 VAL A N 1
ATOM 1678 C CA . VAL A 1 199 ? -18.670 -10.309 -4.111 1.00 95.38 199 VAL A CA 1
ATOM 1679 C C . VAL A 1 199 ? -18.766 -8.787 -4.004 1.00 95.38 199 VAL A C 1
ATOM 1681 O O . VAL A 1 199 ? -17.755 -8.129 -3.756 1.00 95.38 199 VAL A O 1
ATOM 1684 N N . SER A 1 200 ? -19.966 -8.215 -4.162 1.00 93.38 200 SER A N 1
ATOM 1685 C CA . SER A 1 200 ? -20.176 -6.768 -4.026 1.00 93.38 200 SER A CA 1
ATOM 1686 C C . SER A 1 200 ? -19.792 -6.282 -2.630 1.00 93.38 200 SER A C 1
ATOM 1688 O O . SER A 1 200 ? -19.002 -5.349 -2.503 1.00 93.38 200 SER A O 1
ATOM 1690 N N . TYR A 1 201 ? -20.295 -6.946 -1.587 1.00 94.88 201 TYR A N 1
ATOM 1691 C CA . TYR A 1 201 ? -19.989 -6.601 -0.202 1.00 94.88 201 TYR A CA 1
ATOM 1692 C C . TYR A 1 201 ? -18.495 -6.725 0.096 1.00 94.88 201 TYR A C 1
ATOM 1694 O O . TYR A 1 201 ? -17.908 -5.818 0.687 1.00 94.88 201 TYR A O 1
ATOM 1702 N N . VAL A 1 202 ? -17.866 -7.825 -0.332 1.00 95.31 202 VAL A N 1
ATOM 1703 C CA . VAL A 1 202 ? -16.436 -8.052 -0.113 1.00 95.31 202 VAL A CA 1
ATOM 1704 C C . VAL A 1 202 ? -15.617 -6.945 -0.772 1.00 95.31 202 VAL A C 1
ATOM 1706 O O . VAL A 1 202 ? -14.758 -6.362 -0.115 1.00 95.31 202 VAL A O 1
ATOM 1709 N N . ASN A 1 203 ? -15.920 -6.592 -2.023 1.00 93.62 203 ASN A N 1
ATOM 1710 C CA . ASN A 1 203 ? -15.215 -5.539 -2.758 1.00 93.62 203 ASN A CA 1
ATOM 1711 C C . ASN A 1 203 ? -15.364 -4.143 -2.129 1.00 93.62 203 ASN A C 1
ATOM 1713 O O . ASN A 1 203 ? -14.415 -3.353 -2.163 1.00 93.62 203 ASN A O 1
ATOM 1717 N N . ASP A 1 204 ? -16.516 -3.839 -1.532 1.00 90.75 204 ASP A N 1
ATOM 1718 C CA . ASP A 1 204 ? -16.738 -2.572 -0.830 1.00 90.75 204 ASP A CA 1
ATOM 1719 C C . ASP A 1 204 ? -16.031 -2.548 0.537 1.00 90.75 204 ASP A C 1
ATOM 1721 O O . ASP A 1 204 ? -15.356 -1.577 0.906 1.00 90.75 204 ASP A O 1
ATOM 1725 N N . ALA A 1 205 ? -16.139 -3.639 1.297 1.00 93.06 205 ALA A N 1
ATOM 1726 C CA . ALA A 1 205 ? -15.593 -3.739 2.644 1.00 93.06 205 ALA A CA 1
ATOM 1727 C C . ALA A 1 205 ? -14.060 -3.866 2.655 1.00 93.06 205 ALA A C 1
ATOM 1729 O O . ALA A 1 205 ? -13.404 -3.262 3.513 1.00 93.06 205 ALA A O 1
ATOM 1730 N N . ILE A 1 206 ? -13.474 -4.592 1.692 1.00 93.62 206 ILE A N 1
ATOM 1731 C CA . ILE A 1 206 ? -12.024 -4.820 1.621 1.00 93.62 206 ILE A CA 1
ATOM 1732 C C . ILE A 1 206 ? -11.263 -3.508 1.449 1.00 93.62 206 ILE A C 1
ATOM 1734 O O . ILE A 1 206 ? -10.258 -3.310 2.118 1.00 93.62 206 ILE A O 1
ATOM 1738 N N . MET A 1 207 ? -11.786 -2.558 0.664 1.00 87.94 207 MET A N 1
ATOM 1739 C CA . MET A 1 207 ? -11.180 -1.232 0.495 1.00 87.94 207 MET A CA 1
ATOM 1740 C C . MET A 1 207 ? -11.069 -0.482 1.820 1.00 87.94 207 MET A C 1
ATOM 1742 O O . MET A 1 207 ? -10.026 0.085 2.143 1.00 87.94 207 MET A O 1
ATOM 1746 N N . THR A 1 208 ? -12.150 -0.490 2.600 1.00 88.69 208 THR A N 1
ATOM 1747 C CA . THR A 1 208 ? -12.189 0.180 3.903 1.00 88.69 208 THR A CA 1
ATOM 1748 C C . THR A 1 208 ? -11.157 -0.433 4.845 1.00 88.69 208 THR A C 1
ATOM 1750 O O . THR A 1 208 ? -10.392 0.292 5.485 1.00 88.69 208 THR A O 1
ATOM 1753 N N . ARG A 1 209 ? -11.085 -1.769 4.878 1.00 91.38 209 ARG A N 1
ATOM 1754 C CA . ARG A 1 209 ? -10.153 -2.503 5.739 1.00 91.38 209 ARG A CA 1
ATOM 1755 C C . ARG A 1 209 ? -8.702 -2.368 5.310 1.00 91.38 209 ARG A C 1
ATOM 1757 O O . ARG A 1 209 ? -7.873 -2.061 6.158 1.00 91.38 209 ARG A O 1
ATOM 1764 N N . TYR A 1 210 ? -8.416 -2.483 4.022 1.00 91.50 210 TYR A N 1
ATOM 1765 C CA . TYR A 1 210 ? -7.100 -2.221 3.449 1.00 91.50 210 TYR A CA 1
ATOM 1766 C C . TYR A 1 210 ? -6.594 -0.831 3.847 1.00 91.50 210 TYR A C 1
ATOM 1768 O O . TYR A 1 210 ? -5.504 -0.693 4.397 1.00 91.50 210 TYR A O 1
ATOM 1776 N N . TYR A 1 211 ? -7.420 0.207 3.681 1.00 86.88 211 TYR A N 1
ATOM 1777 C CA . TYR A 1 211 ? -7.023 1.545 4.098 1.00 86.88 211 TYR A CA 1
ATOM 1778 C C . TYR A 1 211 ? -6.821 1.648 5.612 1.00 86.88 211 TYR A C 1
ATOM 1780 O O . TYR A 1 211 ? -5.926 2.375 6.037 1.00 86.88 211 TYR A O 1
ATOM 1788 N N . ASP A 1 212 ? -7.656 1.016 6.443 1.00 86.81 212 ASP A N 1
ATOM 1789 C CA . ASP A 1 212 ? -7.463 1.004 7.904 1.00 86.81 212 ASP A CA 1
ATOM 1790 C C . ASP A 1 212 ? -6.121 0.356 8.289 1.00 86.81 212 ASP A C 1
ATOM 1792 O O . ASP A 1 212 ? -5.401 0.908 9.122 1.00 86.81 212 ASP A O 1
ATOM 1796 N N . ILE A 1 213 ? -5.753 -0.758 7.649 1.00 88.38 213 ILE A N 1
ATOM 1797 C CA . ILE A 1 213 ? -4.475 -1.455 7.865 1.00 88.38 213 ILE A CA 1
ATOM 1798 C C . ILE A 1 213 ? -3.301 -0.557 7.466 1.00 88.38 213 ILE A C 1
ATOM 1800 O O . ILE A 1 213 ? -2.414 -0.317 8.285 1.00 88.38 213 ILE A O 1
ATOM 1804 N N . GLN A 1 214 ? -3.345 0.049 6.277 1.00 85.38 214 GLN A N 1
ATOM 1805 C CA . GLN A 1 214 ? -2.313 0.992 5.831 1.00 85.38 214 GLN A CA 1
ATOM 1806 C C . GLN A 1 214 ? -2.158 2.193 6.756 1.00 85.38 214 GLN A C 1
ATOM 1808 O O . GLN A 1 214 ? -1.047 2.643 7.036 1.00 85.38 214 GLN A O 1
ATOM 1813 N N . ALA A 1 215 ? -3.275 2.734 7.242 1.00 84.31 215 ALA A N 1
ATOM 1814 C CA . ALA A 1 215 ? -3.237 3.820 8.206 1.00 84.31 215 ALA A CA 1
ATOM 1815 C C . ALA A 1 215 ? -2.545 3.391 9.496 1.00 84.31 215 ALA A C 1
ATOM 1817 O O . ALA A 1 215 ? -1.671 4.113 9.963 1.00 84.31 215 ALA A O 1
ATOM 1818 N N . ASN A 1 216 ? -2.883 2.217 10.027 1.00 83.12 216 ASN A N 1
ATOM 1819 C CA . ASN A 1 216 ? -2.247 1.695 11.229 1.00 83.12 216 ASN A CA 1
ATOM 1820 C C . ASN A 1 216 ? -0.744 1.453 11.023 1.00 83.12 216 ASN A C 1
ATOM 1822 O O . ASN A 1 216 ? 0.035 1.879 11.873 1.00 83.12 216 ASN A O 1
ATOM 1826 N N . ARG A 1 217 ? -0.325 0.868 9.888 1.00 82.31 217 ARG A N 1
ATOM 1827 C CA . ARG A 1 217 ? 1.099 0.686 9.541 1.00 82.31 217 ARG A CA 1
ATOM 1828 C C . ARG A 1 217 ? 1.858 2.012 9.509 1.00 82.31 217 ARG A C 1
ATOM 1830 O O . ARG A 1 217 ? 2.973 2.105 10.007 1.00 82.31 217 ARG A O 1
ATOM 1837 N N . ASN A 1 218 ? 1.223 3.056 8.983 1.00 79.94 218 ASN A N 1
ATOM 1838 C CA . ASN A 1 218 ? 1.799 4.397 8.888 1.00 79.94 218 ASN A CA 1
ATOM 1839 C C . ASN A 1 218 ? 1.626 5.239 10.172 1.00 79.94 218 ASN A C 1
ATOM 1841 O O . ASN A 1 218 ? 1.892 6.444 10.153 1.00 79.94 218 ASN A O 1
ATOM 1845 N N . GLY A 1 219 ? 1.145 4.650 11.276 1.00 79.62 219 GLY A N 1
ATOM 1846 C CA . GLY A 1 219 ? 0.920 5.351 12.546 1.00 79.62 219 GLY A CA 1
ATOM 1847 C C . GLY A 1 219 ? -0.183 6.416 12.489 1.00 79.62 219 GLY A C 1
ATOM 1848 O O . GLY A 1 219 ? -0.211 7.348 13.291 1.00 79.62 219 GLY A O 1
ATOM 1849 N N . LEU A 1 220 ? -1.092 6.332 11.517 1.00 84.12 220 LEU A N 1
ATOM 1850 C CA . LEU A 1 220 ? -2.230 7.233 11.373 1.00 84.12 220 LEU A CA 1
ATOM 1851 C C . LEU A 1 220 ? -3.412 6.724 12.201 1.00 84.12 220 LEU A C 1
ATOM 1853 O O . LEU A 1 220 ? -3.806 5.562 12.115 1.00 84.12 220 LEU A O 1
ATOM 1857 N N . ARG A 1 221 ? -4.057 7.622 12.947 1.00 80.69 221 ARG A N 1
ATOM 1858 C CA . ARG A 1 221 ? -5.284 7.317 13.695 1.00 80.69 221 ARG A CA 1
ATOM 1859 C C . ARG A 1 221 ? -6.467 8.080 13.115 1.00 80.69 221 ARG A C 1
ATOM 1861 O O . ARG A 1 221 ? -6.331 9.223 12.674 1.00 80.69 221 ARG A O 1
ATOM 1868 N N . ARG A 1 222 ? -7.641 7.439 13.108 1.00 79.19 222 ARG A N 1
ATOM 1869 C CA . ARG A 1 222 ? -8.905 8.063 12.698 1.00 79.19 222 ARG A CA 1
ATOM 1870 C C . ARG A 1 222 ? -9.405 8.978 13.810 1.00 79.19 222 ARG A C 1
ATOM 1872 O O . ARG A 1 222 ? -9.515 8.575 14.963 1.00 79.19 222 ARG A O 1
ATOM 1879 N N . VAL A 1 223 ? -9.734 10.202 13.434 1.00 80.75 223 VAL A N 1
ATOM 1880 C CA . VAL A 1 223 ? -10.193 11.266 14.314 1.00 80.75 223 VAL A CA 1
ATOM 1881 C C . VAL A 1 223 ? -11.430 11.895 13.688 1.00 80.75 223 VAL A C 1
ATOM 1883 O O . VAL A 1 223 ? -11.403 12.342 12.540 1.00 80.75 223 VAL A O 1
ATOM 1886 N N . ARG A 1 224 ? -12.527 11.954 14.445 1.00 74.38 224 ARG A N 1
ATOM 1887 C CA . ARG A 1 224 ? -13.766 12.588 13.989 1.00 74.38 224 ARG A CA 1
ATOM 1888 C C . ARG A 1 224 ? -13.727 14.078 14.318 1.00 74.38 224 ARG A C 1
ATOM 1890 O O . ARG A 1 224 ? -13.678 14.453 15.487 1.00 74.38 224 ARG A O 1
ATOM 1897 N N . LYS A 1 225 ? -13.764 14.935 13.296 1.00 72.50 225 LYS A N 1
ATOM 1898 C CA . LYS A 1 225 ? -13.795 16.397 13.444 1.00 72.50 225 LYS A CA 1
ATOM 1899 C C . LYS A 1 225 ? -14.926 16.977 12.600 1.00 72.50 225 LYS A C 1
ATOM 1901 O O . LYS A 1 225 ? -14.949 16.803 11.383 1.00 72.50 225 LYS A O 1
ATOM 1906 N N . SER A 1 226 ? -15.861 17.666 13.255 1.00 68.88 226 SER A N 1
ATOM 1907 C CA . SER A 1 226 ? -16.978 18.377 12.606 1.00 68.88 226 SER A CA 1
ATOM 1908 C C . SER A 1 226 ? -17.790 17.505 11.636 1.00 68.88 226 SER A C 1
ATOM 1910 O O . SER A 1 226 ? -18.060 17.903 10.511 1.00 68.88 226 SER A O 1
ATOM 1912 N N . GLY A 1 227 ? -18.120 16.275 12.042 1.00 74.06 227 GLY A N 1
ATOM 1913 C CA . GLY A 1 227 ? -18.884 15.331 11.216 1.00 74.06 227 GLY A CA 1
ATOM 1914 C C . GLY A 1 227 ? -18.076 14.592 10.143 1.00 74.06 227 GLY A C 1
ATOM 1915 O O . GLY A 1 227 ? -18.569 13.594 9.632 1.00 74.06 227 GLY A O 1
ATOM 1916 N N . SER A 1 228 ? -16.833 15.006 9.868 1.00 72.94 228 SER A N 1
ATOM 1917 C CA . SER A 1 228 ? -15.916 14.329 8.941 1.00 72.94 228 SER A CA 1
ATOM 1918 C C . SER A 1 228 ? -14.904 13.445 9.673 1.00 72.94 228 SER A C 1
ATOM 1920 O O . SER A 1 228 ? -14.410 13.806 10.746 1.00 72.94 228 SER A O 1
ATOM 1922 N N . ASP A 1 229 ? -14.572 12.300 9.084 1.00 75.00 229 ASP A N 1
ATOM 1923 C CA . ASP A 1 229 ? -13.461 11.469 9.532 1.00 75.00 229 ASP A CA 1
ATOM 1924 C C . ASP A 1 229 ? -12.170 11.925 8.863 1.00 75.00 229 ASP A C 1
ATOM 1926 O O . ASP A 1 229 ? -12.076 11.999 7.639 1.00 75.00 229 ASP A O 1
ATOM 1930 N N . ARG A 1 230 ? -11.161 12.234 9.674 1.00 79.38 230 ARG A N 1
ATOM 1931 C CA . ARG A 1 230 ? -9.808 12.541 9.209 1.00 79.38 230 ARG A CA 1
ATOM 1932 C C . ARG A 1 230 ? -8.840 11.523 9.779 1.00 79.38 230 ARG A C 1
ATOM 1934 O O . ARG A 1 230 ? -9.028 11.039 10.891 1.00 79.38 230 ARG A O 1
ATOM 1941 N N . ARG A 1 231 ? -7.793 11.204 9.028 1.00 80.81 231 ARG A N 1
ATOM 1942 C CA . ARG A 1 231 ? -6.667 10.418 9.530 1.00 80.81 231 ARG A CA 1
ATOM 1943 C C . ARG A 1 231 ? -5.480 11.337 9.728 1.00 80.81 231 ARG A C 1
ATOM 1945 O O . ARG A 1 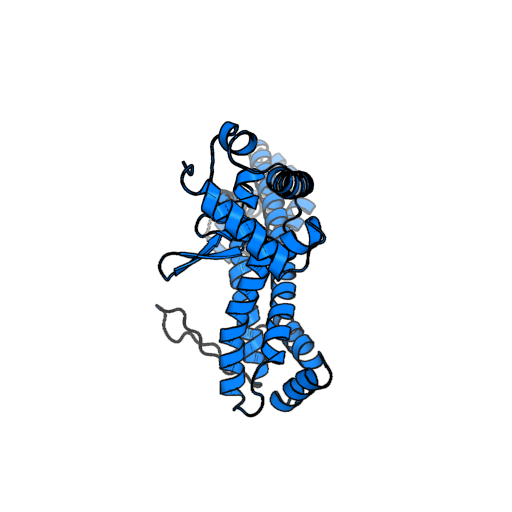231 ? -5.191 12.155 8.860 1.00 80.81 231 ARG A O 1
ATOM 1952 N N . MET A 1 232 ? -4.828 11.231 10.875 1.00 82.50 232 MET A N 1
ATOM 1953 C CA . MET A 1 232 ? -3.668 12.053 11.197 1.00 82.50 232 MET A CA 1
ATOM 1954 C C . MET A 1 232 ? -2.662 11.260 12.014 1.00 82.50 232 MET A C 1
ATOM 1956 O O . MET A 1 232 ? -3.053 10.374 12.775 1.00 82.50 232 MET A O 1
ATOM 1960 N N . ARG A 1 233 ? -1.378 11.581 11.838 1.00 85.31 233 ARG A N 1
ATOM 1961 C CA . ARG A 1 233 ? -0.303 11.045 12.669 1.00 85.31 233 ARG A CA 1
ATOM 1962 C C . ARG A 1 233 ? -0.371 11.749 14.023 1.00 85.31 233 ARG A C 1
ATOM 1964 O O . ARG A 1 233 ? -0.218 12.975 14.043 1.00 85.31 233 ARG A O 1
ATOM 1971 N N . PRO A 1 234 ? -0.677 11.042 15.120 1.00 87.25 234 PRO A N 1
ATOM 1972 C CA . PRO A 1 234 ? -0.786 11.693 16.404 1.00 87.25 234 PRO A CA 1
ATOM 1973 C C . PRO A 1 234 ? 0.593 12.097 16.918 1.00 87.25 234 PRO A C 1
ATOM 1975 O O . PRO A 1 234 ? 1.621 11.579 16.481 1.00 87.25 234 PRO A O 1
ATOM 1978 N N . ARG A 1 235 ? 0.608 13.035 17.858 1.00 89.38 235 ARG A N 1
ATOM 1979 C CA . ARG A 1 235 ? 1.830 13.487 18.520 1.00 89.38 235 ARG A CA 1
ATOM 1980 C C . ARG A 1 235 ? 1.620 13.627 20.017 1.00 89.38 235 ARG A C 1
ATOM 1982 O O . ARG A 1 235 ? 0.533 13.992 20.472 1.00 89.38 235 ARG A O 1
ATOM 1989 N N . PHE A 1 236 ? 2.685 13.400 20.770 1.00 89.19 236 PHE A N 1
ATOM 1990 C CA . PHE A 1 236 ? 2.757 13.864 22.146 1.00 89.19 236 PHE A CA 1
ATOM 1991 C C . PHE A 1 236 ? 2.995 15.375 22.143 1.00 89.19 236 PHE A C 1
ATOM 1993 O O . PHE A 1 236 ? 3.867 15.865 21.429 1.00 89.19 236 PHE A O 1
ATOM 2000 N N . SER A 1 237 ? 2.197 16.119 22.904 1.00 86.50 237 SER A N 1
ATOM 2001 C CA . SER A 1 237 ? 2.388 17.560 23.094 1.00 86.50 237 SER A CA 1
ATOM 2002 C C . SER A 1 237 ? 3.336 17.814 24.265 1.00 86.50 237 SER A C 1
ATOM 2004 O O . SER A 1 237 ? 4.488 18.183 24.076 1.00 86.50 237 SER A O 1
ATOM 2006 N N . SER A 1 238 ? 2.870 17.537 25.478 1.00 90.88 238 SER A N 1
ATOM 2007 C CA . SER A 1 238 ? 3.678 17.443 26.694 1.00 90.88 238 SER A CA 1
ATOM 2008 C C . SER A 1 238 ? 3.128 16.318 27.566 1.00 90.88 238 SER A C 1
ATOM 2010 O O . SER A 1 238 ? 1.958 15.944 27.424 1.00 90.88 238 SER A O 1
ATOM 2012 N N . ALA A 1 239 ? 3.931 15.769 28.478 1.00 91.00 239 ALA A N 1
ATOM 2013 C CA . ALA A 1 239 ? 3.463 14.699 29.356 1.00 91.00 239 ALA A CA 1
ATOM 2014 C C . ALA A 1 239 ? 2.259 15.147 30.197 1.00 91.00 239 ALA A C 1
ATOM 2016 O O . ALA A 1 239 ? 1.251 14.445 30.283 1.00 91.00 239 ALA A O 1
ATOM 2017 N N . LEU A 1 240 ? 2.305 16.377 30.717 1.00 90.88 240 LEU A N 1
ATOM 2018 C CA . LEU A 1 240 ? 1.191 16.974 31.442 1.00 90.88 240 LEU A CA 1
ATOM 2019 C C . LEU A 1 240 ? -0.068 17.068 30.575 1.00 90.88 240 LEU A C 1
ATOM 2021 O O . LEU A 1 240 ? -1.112 16.545 30.967 1.00 90.88 240 LEU A O 1
ATOM 2025 N N . MET A 1 241 ? 0.032 17.677 29.389 1.00 90.00 241 MET A N 1
ATOM 2026 C CA . MET A 1 241 ? -1.105 17.837 28.478 1.00 90.00 241 MET A CA 1
ATOM 2027 C C . MET A 1 241 ? -1.665 16.484 28.026 1.00 90.00 241 MET A C 1
ATOM 2029 O O . MET A 1 241 ? -2.877 16.328 27.920 1.00 90.00 241 MET A O 1
ATOM 2033 N N . THR A 1 242 ? -0.815 15.477 27.847 1.00 92.94 242 THR A N 1
ATOM 2034 C CA . THR A 1 242 ? -1.224 14.107 27.510 1.00 92.94 242 THR A CA 1
ATOM 2035 C C . THR A 1 242 ? -2.019 13.457 28.653 1.00 92.94 242 THR A C 1
ATOM 2037 O O . THR A 1 242 ? -2.961 12.694 28.424 1.00 92.94 242 THR A O 1
ATOM 2040 N N . VAL A 1 243 ? -1.707 13.780 29.911 1.00 92.56 243 VAL A N 1
ATOM 2041 C CA . VAL A 1 243 ? -2.451 13.266 31.070 1.00 92.56 243 VAL A CA 1
ATOM 2042 C C . VAL A 1 243 ? -3.756 14.035 31.304 1.00 92.56 243 VAL A C 1
ATOM 2044 O O . VAL A 1 243 ? -4.805 13.416 31.522 1.00 92.56 243 VAL A O 1
ATOM 2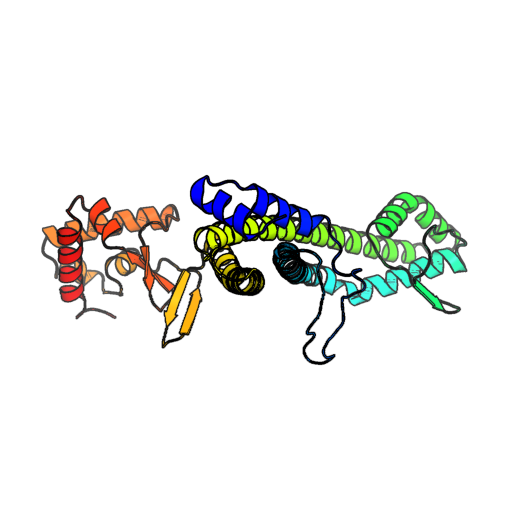047 N N . ILE A 1 244 ? -3.739 15.371 31.267 1.00 90.94 244 ILE A N 1
ATOM 2048 C CA . ILE A 1 244 ? -4.904 16.195 31.646 1.00 90.94 244 ILE A CA 1
ATOM 2049 C C . ILE A 1 244 ? -5.792 16.604 30.461 1.00 90.94 244 ILE A C 1
ATOM 2051 O O . ILE A 1 244 ? -6.997 16.755 30.646 1.00 90.94 244 ILE A O 1
ATOM 2055 N N . GLY A 1 245 ? -5.244 16.679 29.249 1.00 87.38 245 GLY A N 1
ATOM 2056 C CA . GLY A 1 245 ? -5.953 16.986 28.000 1.00 87.38 245 GLY A CA 1
ATOM 2057 C C . GLY A 1 245 ? -5.900 18.449 27.540 1.00 87.38 245 GLY A C 1
ATOM 2058 O O . GLY A 1 245 ? -6.513 18.771 26.526 1.00 87.38 245 GLY A O 1
ATOM 2059 N N . TYR A 1 246 ? -5.211 19.332 28.265 1.00 86.62 246 TYR A N 1
ATOM 2060 C CA . TYR A 1 246 ? -5.042 20.759 27.952 1.00 86.62 246 TYR A CA 1
ATOM 2061 C C . TYR A 1 246 ? -3.789 21.307 28.648 1.00 86.62 246 TYR A C 1
ATOM 2063 O O . TYR A 1 246 ? -3.195 20.630 29.487 1.00 86.62 246 TYR A O 1
ATOM 2071 N N . GLU A 1 247 ? -3.366 22.509 28.274 1.00 86.00 247 GLU A N 1
ATOM 2072 C CA . GLU A 1 247 ? -2.188 23.166 28.839 1.00 86.00 247 GLU A CA 1
ATOM 2073 C C . GLU A 1 247 ? -2.568 23.978 30.083 1.00 86.00 247 GLU A C 1
ATOM 2075 O O . GLU A 1 247 ? -3.624 24.611 30.117 1.00 86.00 247 GLU A O 1
ATOM 2080 N N . ILE A 1 248 ? -1.725 23.936 31.119 1.00 86.62 248 ILE A N 1
ATOM 2081 C CA . ILE A 1 248 ? -1.884 24.730 32.344 1.00 86.62 248 ILE A CA 1
ATOM 2082 C C . ILE A 1 248 ? -0.526 25.284 32.790 1.00 86.62 248 ILE A C 1
ATOM 2084 O O . ILE A 1 248 ? 0.497 24.632 32.565 1.00 86.62 248 ILE A O 1
ATOM 2088 N N . PRO A 1 249 ? -0.490 26.430 33.491 1.00 84.94 249 PRO A N 1
ATOM 2089 C CA . PRO A 1 249 ? 0.739 26.928 34.097 1.00 84.94 249 PRO A CA 1
ATOM 2090 C C . PRO A 1 249 ? 1.284 25.989 35.186 1.00 84.94 249 PRO A C 1
ATOM 2092 O O . PRO A 1 249 ? 0.532 25.474 36.016 1.00 84.94 249 PRO A O 1
ATOM 2095 N N . GLU A 1 250 ? 2.608 25.847 35.257 1.00 78.25 250 GLU A N 1
ATOM 2096 C CA . GLU A 1 250 ? 3.303 24.931 36.178 1.00 78.25 250 GLU A CA 1
ATOM 2097 C C . GLU A 1 250 ? 2.968 25.177 37.664 1.00 78.25 250 GLU A C 1
ATOM 2099 O O . GLU A 1 250 ? 2.773 24.240 38.441 1.00 78.25 250 GLU A O 1
ATOM 2104 N N . TRP A 1 251 ? 2.785 26.442 38.064 1.00 80.62 251 TRP A N 1
ATOM 2105 C CA . TRP A 1 251 ? 2.450 26.811 39.447 1.00 80.62 251 TRP A CA 1
ATOM 2106 C C . TRP A 1 251 ? 1.094 26.262 39.926 1.00 80.62 251 TRP A C 1
ATOM 2108 O O . TRP A 1 251 ? 0.851 26.173 41.133 1.00 80.62 251 TRP A O 1
ATOM 2118 N N . VAL A 1 252 ? 0.187 25.909 39.007 1.00 82.75 252 VAL A N 1
ATOM 2119 C CA . VAL A 1 252 ? -1.146 25.388 39.345 1.00 82.75 252 VAL A CA 1
ATOM 2120 C C . VAL A 1 252 ? -1.033 23.997 39.969 1.00 82.75 252 VAL A C 1
ATOM 2122 O O . VAL A 1 252 ? -1.751 23.694 40.927 1.00 82.75 252 VAL A O 1
ATOM 2125 N N . LEU A 1 253 ? -0.098 23.177 39.481 1.00 75.25 253 LEU A N 1
ATOM 2126 C CA . LEU A 1 253 ? 0.118 21.812 39.961 1.00 75.25 253 LEU A CA 1
ATOM 2127 C C . LEU A 1 253 ? 0.524 21.780 41.434 1.00 75.25 253 LEU A C 1
ATOM 2129 O O . LEU A 1 253 ? -0.038 21.007 42.210 1.00 75.25 253 LEU A O 1
ATOM 2133 N N . THR A 1 254 ? 1.435 22.669 41.831 1.00 73.81 254 THR A N 1
ATOM 2134 C CA . THR A 1 254 ? 1.979 22.723 43.195 1.00 73.81 254 THR A CA 1
ATOM 2135 C C . THR A 1 254 ? 1.029 23.369 44.202 1.00 73.81 254 THR A C 1
ATOM 2137 O O . THR A 1 254 ? 1.055 23.014 45.376 1.00 73.81 254 THR A O 1
ATOM 2140 N N . LYS A 1 255 ? 0.163 24.301 43.776 1.00 80.56 255 LYS A N 1
ATOM 2141 C CA . LYS A 1 255 ? -0.669 25.096 44.703 1.00 80.56 255 LYS A CA 1
ATOM 2142 C C . LYS A 1 255 ? -2.135 24.679 44.796 1.00 80.56 255 LYS A C 1
ATOM 2144 O O . LYS A 1 255 ? -2.822 25.119 45.718 1.00 80.56 255 LYS A O 1
ATOM 2149 N N . LYS A 1 256 ? -2.668 23.923 43.829 1.00 86.19 256 LYS A N 1
ATOM 2150 C CA . LYS A 1 256 ? -4.124 23.678 43.725 1.00 86.19 256 LYS A CA 1
ATOM 2151 C C . LYS A 1 256 ? -4.538 22.224 43.904 1.00 86.19 256 LYS A C 1
ATOM 2153 O O . LYS A 1 256 ? -5.732 21.961 44.085 1.00 86.19 256 LYS A O 1
ATOM 2158 N N . LEU A 1 257 ? -3.607 21.278 43.906 1.00 85.56 257 LEU A N 1
ATOM 2159 C CA . LEU A 1 257 ? -3.893 19.866 44.157 1.00 85.56 257 LEU A CA 1
ATOM 2160 C C . LEU A 1 257 ? -3.588 19.502 45.614 1.00 85.56 257 LEU A C 1
ATOM 2162 O O . LEU A 1 257 ? -2.716 20.089 46.239 1.00 85.56 257 LEU A O 1
ATOM 2166 N N . SER A 1 258 ? -4.347 18.553 46.171 1.00 87.81 258 SER A N 1
ATOM 2167 C CA . SER A 1 258 ? -3.942 17.907 47.423 1.00 87.81 258 SER A CA 1
ATOM 2168 C C . SER A 1 258 ? -2.723 17.028 47.159 1.00 87.81 258 SER A C 1
ATOM 2170 O O . SER A 1 258 ? -2.596 16.506 46.052 1.00 87.81 258 SER A O 1
ATOM 2172 N N . GLU A 1 259 ? -1.893 16.805 48.175 1.00 87.44 259 GLU A N 1
ATOM 2173 C CA . GLU A 1 259 ? -0.673 15.986 48.092 1.00 87.44 259 GLU A CA 1
ATOM 2174 C C . GLU A 1 259 ? -0.920 14.641 47.393 1.00 87.44 259 GLU A C 1
ATOM 2176 O O . GLU A 1 259 ? -0.344 14.368 46.346 1.00 87.44 259 GLU A O 1
ATOM 2181 N N . GLN A 1 260 ? -1.930 13.888 47.839 1.00 88.75 260 GLN A N 1
ATOM 2182 C CA . GLN A 1 260 ? -2.301 12.615 47.212 1.00 88.75 260 GLN A CA 1
ATOM 2183 C C . GLN A 1 260 ? -2.638 12.739 45.713 1.00 88.75 260 GLN A C 1
ATOM 2185 O O . GLN A 1 260 ? -2.378 11.824 44.933 1.00 88.75 260 GLN A O 1
ATOM 2190 N N . ASN A 1 261 ? -3.306 13.819 45.288 1.00 89.38 261 ASN A N 1
ATOM 2191 C CA . ASN A 1 261 ? -3.659 14.024 43.879 1.00 89.38 261 ASN A CA 1
ATOM 2192 C C . ASN A 1 261 ? -2.469 14.512 43.053 1.00 89.38 261 ASN A C 1
ATOM 2194 O O . ASN A 1 261 ? -2.399 14.170 41.874 1.00 89.38 261 ASN A O 1
ATOM 2198 N N . ALA A 1 262 ? -1.558 15.271 43.662 1.00 88.19 262 ALA A N 1
ATOM 2199 C CA . ALA A 1 262 ? -0.294 15.648 43.051 1.00 88.19 262 ALA A CA 1
ATOM 2200 C C . ALA A 1 262 ? 0.577 14.405 42.814 1.00 88.19 262 ALA A C 1
ATOM 2202 O O . ALA A 1 262 ? 1.011 14.196 41.690 1.00 88.19 262 ALA A O 1
ATOM 2203 N N . GLU A 1 263 ? 0.718 13.515 43.801 1.00 90.44 263 GLU A N 1
ATOM 2204 C CA . GLU A 1 263 ? 1.435 12.238 43.653 1.00 90.44 263 GLU A CA 1
ATOM 2205 C C . GLU A 1 263 ? 0.825 11.346 42.566 1.00 90.44 263 GLU A C 1
ATOM 2207 O O . GLU A 1 263 ? 1.531 10.817 41.707 1.00 90.44 263 GLU A O 1
ATOM 2212 N N . PHE A 1 264 ? -0.506 11.200 42.567 1.00 93.62 264 PHE A N 1
ATOM 2213 C CA . PHE A 1 264 ? -1.214 10.434 41.539 1.00 93.62 264 PHE A CA 1
ATOM 2214 C C . PHE A 1 264 ? -0.944 10.987 40.137 1.00 93.62 264 PHE A C 1
ATOM 2216 O O . PHE A 1 264 ? -0.711 10.218 39.206 1.00 93.62 264 PHE A O 1
ATOM 2223 N N . LEU A 1 265 ? -0.976 12.313 39.983 1.00 92.50 265 LEU A N 1
ATOM 2224 C CA . LEU A 1 265 ? -0.727 12.965 38.706 1.00 92.50 265 LEU A CA 1
ATOM 2225 C C . LEU A 1 265 ? 0.746 12.853 38.293 1.00 92.50 265 LEU A C 1
ATOM 2227 O O . LEU A 1 265 ? 1.014 12.519 37.145 1.00 92.50 265 LEU A O 1
ATOM 2231 N N . GLN A 1 266 ? 1.680 13.048 39.223 1.00 91.44 266 GLN A N 1
ATOM 2232 C CA . GLN A 1 266 ? 3.115 12.927 38.977 1.00 91.44 266 GLN A CA 1
ATOM 2233 C C . GLN A 1 266 ? 3.482 11.521 38.503 1.00 91.44 266 GLN A C 1
ATOM 2235 O O . GLN A 1 266 ? 4.218 11.372 37.533 1.00 91.44 266 GLN A O 1
ATOM 2240 N N . LYS A 1 267 ? 2.900 10.483 39.117 1.00 94.44 267 LYS A N 1
ATOM 2241 C CA . LYS A 1 267 ? 3.090 9.092 38.684 1.00 94.44 267 LYS A CA 1
ATOM 2242 C C . LYS A 1 267 ? 2.663 8.880 37.228 1.00 94.44 267 LYS A C 1
ATOM 2244 O O . LYS A 1 267 ? 3.344 8.185 36.479 1.00 94.44 267 LYS A O 1
ATOM 2249 N N . LEU A 1 268 ? 1.538 9.476 36.822 1.00 95.25 268 LEU A N 1
ATOM 2250 C CA . LEU A 1 268 ? 1.073 9.417 35.435 1.00 95.25 268 LEU A CA 1
ATOM 2251 C C . LEU A 1 268 ? 2.000 10.197 34.501 1.00 95.25 268 LEU A C 1
ATOM 2253 O O . LEU A 1 268 ? 2.343 9.672 33.450 1.00 95.25 268 LEU A O 1
ATOM 2257 N N . ILE A 1 269 ? 2.416 11.407 34.885 1.00 94.25 269 ILE A N 1
ATOM 2258 C CA . ILE A 1 269 ? 3.328 12.249 34.097 1.00 94.25 269 ILE A CA 1
ATOM 2259 C C . ILE A 1 269 ? 4.640 11.509 33.843 1.00 94.25 269 ILE A C 1
ATOM 2261 O O . ILE A 1 269 ? 5.004 11.350 32.688 1.00 94.25 269 ILE A O 1
ATOM 2265 N N . MET A 1 270 ? 5.278 10.965 34.882 1.00 94.94 270 MET A N 1
ATOM 2266 C CA . MET A 1 270 ? 6.533 10.217 34.745 1.00 94.94 270 MET A CA 1
ATOM 2267 C C . MET A 1 270 ? 6.391 8.999 33.824 1.00 94.94 270 MET A C 1
ATOM 2269 O O . MET A 1 270 ? 7.264 8.733 33.006 1.00 94.94 270 MET A O 1
ATOM 2273 N N . SER A 1 271 ? 5.276 8.267 33.920 1.00 95.44 271 SER A N 1
ATOM 2274 C CA . SER A 1 271 ? 5.019 7.133 33.023 1.00 95.44 271 SER A CA 1
ATOM 2275 C C . SER A 1 271 ? 4.830 7.581 31.573 1.00 95.44 271 SER A C 1
ATOM 2277 O O . SER A 1 271 ? 5.283 6.901 30.661 1.00 95.44 271 SER A O 1
ATOM 2279 N N . VAL A 1 272 ? 4.162 8.718 31.346 1.00 95.06 272 VAL A N 1
ATOM 2280 C CA . VAL A 1 272 ? 4.009 9.290 30.002 1.00 95.06 272 VAL A CA 1
ATOM 2281 C C . VAL A 1 272 ? 5.339 9.826 29.472 1.00 95.06 272 VAL A C 1
ATOM 2283 O O . VAL A 1 272 ? 5.616 9.652 28.295 1.00 95.06 272 VAL A O 1
ATOM 2286 N N . GLU A 1 273 ? 6.183 10.442 30.301 1.00 95.56 273 GLU A N 1
ATOM 2287 C CA . GLU A 1 273 ? 7.527 10.880 29.898 1.00 95.56 273 GLU A CA 1
ATOM 2288 C C . GLU A 1 273 ? 8.399 9.704 29.450 1.00 95.56 273 GLU A C 1
ATOM 2290 O O . GLU A 1 273 ? 9.125 9.823 28.462 1.00 95.56 273 GLU A O 1
ATOM 2295 N N . GLU A 1 274 ? 8.305 8.565 30.139 1.00 94.50 274 GLU A N 1
ATOM 2296 C CA . GLU A 1 274 ? 8.989 7.340 29.725 1.00 94.50 274 GLU A CA 1
ATOM 2297 C C . GLU A 1 274 ? 8.449 6.825 28.388 1.00 94.50 274 GLU A C 1
ATOM 2299 O O . GLU A 1 274 ? 9.216 6.555 27.469 1.00 94.50 274 GLU A O 1
ATOM 2304 N N . ASP A 1 275 ? 7.126 6.762 28.232 1.00 93.44 275 ASP A N 1
ATOM 2305 C CA . ASP A 1 275 ? 6.503 6.350 26.973 1.00 93.44 275 ASP A CA 1
ATOM 2306 C C . ASP A 1 275 ? 6.848 7.286 25.810 1.00 93.44 275 ASP A C 1
ATOM 2308 O O . ASP A 1 275 ? 7.098 6.819 24.702 1.00 93.44 275 ASP A O 1
ATOM 2312 N N . MET A 1 276 ? 6.921 8.596 26.055 1.00 93.25 276 MET A N 1
ATOM 2313 C CA . MET A 1 276 ? 7.371 9.586 25.076 1.00 93.25 276 MET A CA 1
ATOM 2314 C C . MET A 1 276 ? 8.821 9.344 24.654 1.00 93.25 276 MET A C 1
ATOM 2316 O O . MET A 1 276 ? 9.142 9.493 23.476 1.00 93.25 276 MET A O 1
ATOM 2320 N N . ARG A 1 277 ? 9.691 8.975 25.602 1.00 92.44 277 ARG A N 1
ATOM 2321 C CA . ARG A 1 277 ? 11.106 8.683 25.342 1.00 92.44 277 ARG A CA 1
ATOM 2322 C C . ARG A 1 277 ? 11.283 7.390 24.551 1.00 92.44 277 ARG A C 1
ATOM 2324 O O . ARG A 1 277 ? 12.109 7.341 23.647 1.00 92.44 277 ARG A O 1
ATOM 2331 N N . GLU A 1 278 ? 10.508 6.365 24.886 1.00 91.00 278 GLU A N 1
ATOM 2332 C CA . GLU A 1 278 ? 10.550 5.052 24.236 1.00 91.00 278 GLU A CA 1
ATOM 2333 C C . GLU A 1 278 ? 9.692 4.967 22.959 1.00 91.00 278 GLU A C 1
ATOM 2335 O O . GLU A 1 278 ? 9.757 3.977 22.235 1.00 91.00 278 GLU A O 1
ATOM 2340 N N . GLY A 1 279 ? 8.872 5.982 22.669 1.00 85.44 279 GLY A N 1
ATOM 2341 C CA . GLY A 1 279 ? 7.940 5.971 21.539 1.00 85.44 279 GLY A CA 1
ATOM 2342 C C . GLY A 1 279 ? 6.767 4.997 21.708 1.00 85.44 279 GLY A C 1
ATOM 2343 O O . GLY A 1 279 ? 6.218 4.524 20.714 1.00 85.44 279 GLY A O 1
ATOM 2344 N N . ARG A 1 280 ? 6.368 4.675 22.947 1.00 87.38 280 ARG A N 1
ATOM 2345 C CA . ARG A 1 280 ? 5.243 3.769 23.231 1.00 87.38 280 ARG A CA 1
ATOM 2346 C C . ARG A 1 280 ? 3.907 4.496 23.087 1.00 87.38 280 ARG A C 1
ATOM 2348 O O . ARG A 1 280 ? 3.581 5.391 23.858 1.00 87.38 280 ARG A O 1
ATOM 2355 N N . GLU A 1 281 ? 3.096 4.069 22.122 1.00 86.50 281 GLU A N 1
ATOM 2356 C CA . GLU A 1 281 ? 1.797 4.692 21.807 1.00 86.50 281 GLU A CA 1
ATOM 2357 C C . GLU A 1 281 ? 0.589 3.905 22.348 1.00 86.50 281 GLU A C 1
ATOM 2359 O O . GLU A 1 281 ? -0.573 4.279 22.148 1.00 86.50 281 GLU A O 1
ATOM 2364 N N . GLU A 1 282 ? 0.835 2.789 23.031 1.00 85.38 282 GLU A N 1
ATOM 2365 C CA . GLU A 1 282 ? -0.210 1.898 23.524 1.00 85.38 282 GLU A CA 1
ATOM 2366 C C . GLU A 1 282 ? -0.969 2.494 24.718 1.00 85.38 282 GLU A C 1
ATOM 2368 O O . GLU A 1 282 ? -0.396 2.974 25.694 1.00 85.38 282 GLU A O 1
ATOM 2373 N N . GLY A 1 283 ? -2.302 2.426 24.674 1.00 85.44 283 GLY A N 1
ATOM 2374 C CA . GLY A 1 283 ? -3.153 2.910 25.763 1.00 85.44 283 GLY A CA 1
ATOM 2375 C C . GLY A 1 283 ? -3.459 4.411 25.723 1.00 85.44 283 GLY A C 1
ATOM 2376 O O . GLY A 1 283 ? -4.040 4.930 26.684 1.00 85.44 283 GLY A O 1
ATOM 2377 N N . TYR A 1 284 ? -3.158 5.097 24.621 1.00 90.75 284 TYR A N 1
ATOM 2378 C CA . TYR A 1 284 ? -3.541 6.489 24.390 1.00 90.75 284 TYR A CA 1
ATOM 2379 C C . TYR A 1 284 ? -4.729 6.596 23.423 1.00 90.75 284 TYR A C 1
ATOM 2381 O O . TYR A 1 284 ? -4.868 5.838 22.467 1.00 90.75 284 TYR A O 1
ATOM 2389 N N . ASN A 1 285 ? -5.598 7.568 23.682 1.00 88.44 285 ASN A N 1
ATOM 2390 C CA . ASN A 1 285 ? -6.616 8.049 22.754 1.00 88.44 285 ASN A CA 1
ATOM 2391 C C . ASN A 1 285 ? -6.073 9.255 21.978 1.00 88.44 285 ASN A C 1
ATOM 2393 O O . ASN A 1 285 ? -5.124 9.899 22.419 1.00 88.44 285 ASN A O 1
ATOM 2397 N N . VAL A 1 286 ? -6.711 9.604 20.861 1.00 87.50 286 VAL A N 1
ATOM 2398 C CA . VAL A 1 286 ? -6.308 10.751 20.033 1.00 87.50 286 VAL A CA 1
ATOM 2399 C C . VAL A 1 286 ? -7.399 11.817 20.029 1.00 87.50 286 VAL A C 1
ATOM 2401 O O . VAL A 1 286 ? -8.574 11.518 19.810 1.00 87.50 286 VAL A O 1
ATOM 2404 N N . THR A 1 287 ? -7.021 13.070 20.281 1.00 86.50 287 THR A N 1
ATOM 2405 C CA . THR A 1 287 ? -7.944 14.215 20.252 1.00 86.50 287 THR A CA 1
ATOM 2406 C C . THR A 1 287 ? -8.277 14.657 18.824 1.00 86.50 287 THR A C 1
ATOM 2408 O O . THR A 1 287 ? -7.586 14.316 17.867 1.00 86.50 287 THR A O 1
ATOM 2411 N N . ALA A 1 288 ? -9.283 15.530 18.675 1.00 82.00 288 ALA A N 1
ATOM 2412 C CA . ALA A 1 288 ? -9.628 16.188 17.405 1.00 82.00 288 ALA A CA 1
ATOM 2413 C C . ALA A 1 288 ? -8.470 16.982 16.755 1.00 82.00 288 ALA A C 1
ATOM 2415 O O . ALA A 1 288 ? -8.547 17.341 15.576 1.00 82.00 288 ALA A O 1
ATOM 2416 N N . LYS A 1 289 ? -7.427 17.301 17.533 1.00 82.75 289 LYS A N 1
ATOM 2417 C CA . LYS A 1 289 ? -6.222 18.014 17.094 1.00 82.75 289 LYS A CA 1
ATOM 2418 C C . LYS A 1 289 ? -5.066 17.070 16.734 1.00 82.75 289 LYS A C 1
ATOM 2420 O O . LYS A 1 289 ? -4.050 17.552 16.248 1.00 82.75 289 LYS A O 1
ATOM 2425 N N . GLY A 1 290 ? -5.221 15.758 16.927 1.00 84.62 290 GLY A N 1
ATOM 2426 C CA . GLY A 1 290 ? -4.160 14.779 16.682 1.00 84.62 290 GLY A CA 1
ATOM 2427 C C . GLY A 1 290 ? -3.165 14.664 17.832 1.00 84.62 290 GLY A C 1
ATOM 2428 O O . GLY A 1 290 ? -1.998 14.377 17.602 1.00 84.62 290 GLY A O 1
ATOM 2429 N N . GLU A 1 291 ? -3.593 14.924 19.063 1.00 90.31 291 GLU A N 1
ATOM 2430 C CA . GLU A 1 291 ? -2.728 14.836 20.244 1.00 90.31 291 GLU A CA 1
ATOM 2431 C C . GLU A 1 291 ? -3.078 13.593 21.057 1.00 90.31 291 GLU A C 1
ATOM 2433 O O . GLU A 1 291 ? -4.259 13.242 21.168 1.00 90.31 291 GLU A O 1
ATOM 2438 N N . TYR A 1 292 ? -2.066 12.931 21.616 1.00 91.88 292 TYR A N 1
ATOM 2439 C CA . TYR A 1 292 ? -2.283 11.805 22.518 1.00 91.88 292 TYR A CA 1
ATOM 2440 C C . TYR A 1 292 ? -2.884 12.267 23.847 1.00 91.88 292 TYR A C 1
ATOM 2442 O O . TYR A 1 292 ? -2.478 13.276 24.417 1.00 91.88 292 TYR A O 1
ATOM 2450 N N . VAL A 1 293 ? -3.851 11.501 24.356 1.00 92.56 293 VAL A N 1
ATOM 2451 C CA . VAL A 1 293 ? -4.413 11.650 25.702 1.00 92.56 293 VAL A CA 1
ATOM 2452 C C . VAL A 1 293 ? -4.567 10.278 26.339 1.00 92.56 293 VAL A C 1
ATOM 2454 O O . VAL A 1 293 ? -5.108 9.364 25.723 1.00 92.56 293 VAL A O 1
ATOM 2457 N N . VAL A 1 294 ? -4.145 10.128 27.592 1.00 93.56 294 VAL A N 1
ATOM 2458 C CA . VAL A 1 294 ? -4.218 8.844 28.309 1.00 93.56 294 VAL A CA 1
ATOM 2459 C C . VAL A 1 294 ? -5.637 8.253 28.315 1.00 93.56 294 VAL A C 1
ATOM 2461 O O . VAL A 1 294 ? -6.627 8.945 28.594 1.00 93.56 294 VAL A O 1
ATOM 2464 N N . SER A 1 295 ? -5.752 6.952 28.032 1.00 92.94 295 SER A N 1
ATOM 2465 C CA . SER A 1 295 ? -7.009 6.212 28.196 1.00 92.94 295 SER A CA 1
ATOM 2466 C C . SER A 1 295 ? -7.271 5.871 29.667 1.00 92.94 295 SER A C 1
ATOM 2468 O O . SER A 1 295 ? -6.357 5.807 30.487 1.00 92.94 295 SER A O 1
ATOM 2470 N N . GLY A 1 296 ? -8.528 5.583 30.020 1.00 91.1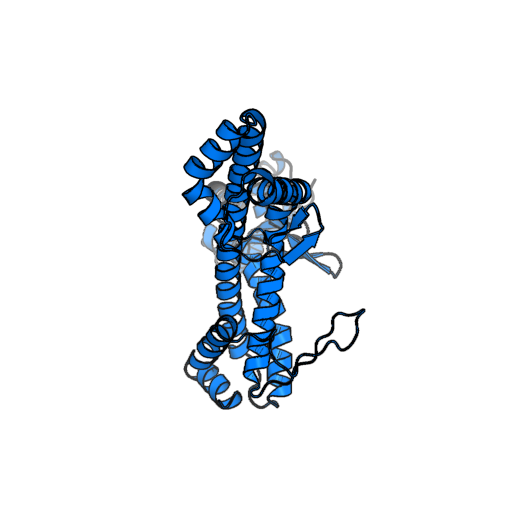2 296 GLY A N 1
ATOM 2471 C CA . GLY A 1 296 ? -8.856 5.128 31.377 1.00 91.12 296 GLY A CA 1
ATOM 2472 C C . GLY A 1 296 ? -8.130 3.834 31.771 1.00 91.12 296 GLY A C 1
ATOM 2473 O O . GLY A 1 296 ? -7.752 3.676 32.929 1.00 91.12 296 GLY A O 1
ATOM 2474 N N . ALA A 1 297 ? -7.885 2.940 30.805 1.00 92.25 297 ALA A N 1
ATOM 2475 C CA . ALA A 1 297 ? -7.191 1.674 31.032 1.00 92.25 297 ALA A CA 1
ATOM 2476 C C . ALA A 1 297 ? -5.709 1.906 31.347 1.00 92.25 297 ALA A C 1
ATOM 2478 O O . ALA A 1 297 ? -5.180 1.336 32.299 1.00 92.25 297 ALA A O 1
ATOM 2479 N N . TYR A 1 298 ? -5.074 2.819 30.610 1.00 95.12 298 TYR A N 1
ATOM 2480 C CA . TYR A 1 298 ? -3.707 3.250 30.878 1.00 95.12 298 TYR A CA 1
ATOM 2481 C C . TYR A 1 298 ? -3.568 3.836 32.288 1.00 95.12 298 TYR A C 1
ATOM 2483 O O . TYR A 1 298 ? -2.701 3.430 33.059 1.00 95.12 298 TYR A O 1
ATOM 2491 N N . VAL A 1 299 ? -4.484 4.731 32.665 1.00 94.06 299 VAL A N 1
ATOM 2492 C CA . VAL A 1 299 ? -4.481 5.379 33.985 1.00 94.06 299 VAL A CA 1
ATOM 2493 C C . VAL A 1 299 ? -4.650 4.355 35.109 1.00 94.06 299 VAL A C 1
ATOM 2495 O O . VAL A 1 299 ? -3.959 4.437 36.123 1.00 94.06 299 VAL A O 1
ATOM 2498 N N . ALA A 1 300 ? -5.535 3.371 34.937 1.00 94.19 300 ALA A N 1
ATOM 2499 C CA . ALA A 1 300 ? -5.736 2.282 35.893 1.00 94.19 300 ALA A CA 1
ATOM 2500 C C . ALA A 1 300 ? -4.460 1.447 36.079 1.00 94.19 300 ALA A C 1
ATOM 2502 O O . ALA A 1 300 ? -3.999 1.273 37.206 1.00 94.19 300 ALA A O 1
ATOM 2503 N N . ARG A 1 301 ? -3.845 1.026 34.967 1.00 95.06 301 ARG A N 1
ATOM 2504 C CA . ARG A 1 301 ? -2.605 0.239 34.945 1.00 95.06 301 ARG A CA 1
ATOM 2505 C C . ARG A 1 301 ? -1.461 0.952 35.667 1.00 95.06 301 ARG A C 1
ATOM 2507 O O . ARG A 1 301 ? -0.865 0.381 36.571 1.00 95.06 301 ARG A O 1
ATOM 2514 N N . VAL A 1 302 ? -1.188 2.209 35.313 1.00 93.81 302 VAL A N 1
ATOM 2515 C CA . VAL A 1 302 ? -0.075 2.981 35.897 1.00 93.81 302 VAL A CA 1
ATOM 2516 C C . VAL A 1 302 ? -0.332 3.302 37.370 1.00 93.81 302 VAL A C 1
ATOM 2518 O O . VAL A 1 302 ? 0.563 3.205 38.211 1.00 93.81 302 VAL A O 1
ATOM 2521 N N . SER A 1 303 ? -1.564 3.671 37.725 1.00 91.94 303 SER A N 1
ATOM 2522 C CA . SER A 1 303 ? -1.892 4.018 39.112 1.00 91.94 303 SER A CA 1
ATOM 2523 C C . SER A 1 303 ? -1.996 2.811 40.045 1.00 91.94 303 SER A C 1
ATOM 2525 O O . SER A 1 303 ? -1.786 2.982 41.243 1.00 91.94 303 SER A O 1
ATOM 2527 N N . GLY A 1 304 ? -2.258 1.612 39.517 1.00 92.62 304 GLY A N 1
ATOM 2528 C CA . GLY A 1 304 ? -2.552 0.412 40.306 1.00 92.62 304 GLY A CA 1
ATOM 2529 C C . GLY A 1 304 ? -3.957 0.423 40.920 1.00 92.62 304 GLY A C 1
ATOM 2530 O O . GLY A 1 304 ? -4.244 -0.361 41.819 1.00 92.62 304 GLY A O 1
ATOM 2531 N N . LEU A 1 305 ? -4.832 1.330 40.473 1.00 93.00 305 LEU A N 1
ATOM 2532 C CA . LEU A 1 305 ? -6.203 1.457 40.966 1.00 93.00 305 LEU A CA 1
ATOM 2533 C C . LEU A 1 305 ? -7.195 0.750 40.030 1.00 93.00 305 LEU A C 1
ATOM 2535 O O . LEU A 1 305 ? -6.963 0.694 38.821 1.00 93.00 305 LEU A O 1
ATOM 2539 N N . PRO A 1 306 ? -8.359 0.305 40.542 1.00 95.81 306 PRO A N 1
ATOM 2540 C CA . PRO A 1 306 ? -9.450 -0.167 39.694 1.00 95.81 306 PRO A CA 1
ATOM 2541 C C . PRO A 1 306 ? -9.857 0.885 38.655 1.00 95.81 306 PRO A C 1
ATOM 2543 O O . PRO A 1 306 ? -9.888 2.082 38.963 1.00 95.81 306 PRO A O 1
ATOM 2546 N N . TYR A 1 307 ? -10.228 0.436 37.450 1.00 93.75 307 TYR A N 1
ATOM 2547 C CA . TYR A 1 307 ? -10.525 1.294 36.293 1.00 93.75 307 TYR A CA 1
ATOM 2548 C C . TYR A 1 307 ? -11.440 2.479 36.625 1.00 93.75 307 TYR A C 1
ATOM 2550 O O . TYR A 1 307 ? -11.094 3.634 36.371 1.00 93.75 307 TYR A O 1
ATOM 2558 N N . GLU A 1 308 ? -12.582 2.209 37.260 1.00 94.94 308 GLU A N 1
ATOM 2559 C CA . GLU A 1 308 ? -13.564 3.239 37.612 1.00 94.94 308 GLU A CA 1
ATOM 2560 C C . GLU A 1 308 ? -13.023 4.260 38.621 1.00 94.94 308 GLU A C 1
ATOM 2562 O O . GLU A 1 308 ? -13.279 5.460 38.498 1.00 94.94 308 GLU A O 1
ATOM 2567 N N . THR A 1 309 ? -12.229 3.813 39.595 1.00 93.62 309 THR A N 1
ATOM 2568 C CA . THR A 1 309 ? -11.609 4.688 40.599 1.00 93.62 309 THR A CA 1
ATOM 2569 C C . THR A 1 309 ? -10.570 5.596 39.953 1.00 93.62 309 THR A C 1
ATOM 2571 O O . THR A 1 309 ? -10.597 6.812 40.161 1.00 93.62 309 THR A O 1
ATOM 2574 N N . ALA A 1 310 ? -9.691 5.024 39.129 1.00 92.94 310 ALA A N 1
ATOM 2575 C CA . ALA A 1 310 ? -8.635 5.747 38.430 1.00 92.94 310 ALA A CA 1
ATOM 2576 C C . ALA A 1 310 ? -9.223 6.800 37.470 1.00 92.94 310 ALA A C 1
ATOM 2578 O O . ALA A 1 310 ? -8.847 7.975 37.508 1.00 92.94 310 ALA A O 1
ATOM 2579 N N . ARG A 1 311 ? -10.235 6.402 36.686 1.00 93.44 311 ARG A N 1
ATOM 2580 C CA . ARG A 1 311 ? -10.971 7.268 35.757 1.00 93.44 311 ARG A CA 1
ATOM 2581 C C . ARG A 1 311 ? -11.666 8.426 36.474 1.00 93.44 311 ARG A C 1
ATOM 2583 O O . ARG A 1 311 ? -11.499 9.577 36.072 1.00 93.44 311 ARG A O 1
ATOM 2590 N N . LYS A 1 312 ? -12.427 8.153 37.544 1.00 93.81 312 LYS A N 1
ATOM 2591 C CA . LYS A 1 312 ? -13.135 9.194 38.316 1.00 93.81 312 LYS A CA 1
ATOM 2592 C C . LYS A 1 312 ? -12.166 10.151 38.999 1.00 93.81 312 LYS A C 1
ATOM 2594 O O . LYS A 1 312 ? -12.425 11.354 39.033 1.00 93.81 312 LYS A O 1
ATOM 2599 N N . ARG A 1 313 ? -11.051 9.641 39.530 1.00 93.75 313 ARG A N 1
ATOM 2600 C CA . ARG A 1 313 ? -10.017 10.465 40.162 1.00 93.75 313 ARG A CA 1
ATOM 2601 C C . ARG A 1 313 ? -9.390 11.430 39.161 1.00 93.75 313 ARG A C 1
ATOM 2603 O O . ARG A 1 313 ? -9.381 12.631 39.423 1.00 93.75 313 ARG A O 1
ATOM 2610 N N . LEU A 1 314 ? -8.963 10.935 37.997 1.00 93.75 314 LEU A N 1
ATOM 2611 C CA . LEU A 1 314 ? -8.419 11.786 36.940 1.00 93.75 314 LEU A CA 1
ATOM 2612 C C . LEU A 1 314 ? -9.454 12.802 36.438 1.00 93.75 314 LEU A C 1
ATOM 2614 O O . LEU A 1 314 ? -9.124 13.971 36.280 1.00 93.75 314 LEU A O 1
ATOM 2618 N N . ALA A 1 315 ? -10.718 12.404 36.264 1.00 92.81 315 ALA A N 1
ATOM 2619 C CA . ALA A 1 315 ? -11.784 13.321 35.852 1.00 92.81 315 ALA A CA 1
ATOM 2620 C C . ALA A 1 315 ? -12.010 14.466 36.858 1.00 92.81 315 ALA A C 1
ATOM 2622 O O . ALA A 1 315 ? -12.211 15.608 36.452 1.00 92.81 315 ALA A O 1
ATOM 2623 N N . ARG A 1 316 ? -11.940 14.190 38.169 1.00 92.44 316 ARG A N 1
ATOM 2624 C CA . ARG A 1 316 ? -12.028 15.226 39.216 1.00 92.44 316 ARG A CA 1
ATOM 2625 C C . ARG A 1 316 ? -10.829 16.170 39.190 1.00 92.44 316 ARG A C 1
ATOM 2627 O O . ARG A 1 316 ? -11.019 17.373 39.347 1.00 92.44 316 ARG A O 1
ATOM 2634 N N . ILE A 1 317 ? -9.623 15.635 38.987 1.00 91.69 317 ILE A N 1
ATOM 2635 C CA . ILE A 1 317 ? -8.403 16.440 38.834 1.00 91.69 317 ILE A CA 1
ATOM 2636 C C . ILE A 1 317 ? -8.539 17.352 37.612 1.00 91.69 317 ILE A C 1
ATOM 2638 O O . ILE A 1 317 ? -8.377 18.559 37.758 1.00 91.69 317 ILE A O 1
ATOM 2642 N N . ARG A 1 318 ? -8.937 16.807 36.454 1.00 92.50 318 ARG A N 1
ATOM 2643 C CA . ARG A 1 318 ? -9.202 17.588 35.236 1.00 92.50 318 ARG A CA 1
ATOM 2644 C C . ARG A 1 318 ? -10.219 18.700 35.511 1.00 92.50 318 ARG A C 1
ATOM 2646 O O . ARG A 1 318 ? -9.882 19.871 35.438 1.00 92.50 318 ARG A O 1
ATOM 2653 N N . LYS A 1 319 ? -11.414 18.372 36.007 1.00 91.19 319 LYS A N 1
ATOM 2654 C CA . LYS A 1 319 ? -12.442 19.382 36.321 1.00 91.19 319 LYS A CA 1
ATOM 2655 C C . LYS A 1 319 ? -11.949 20.492 37.265 1.00 91.19 319 LYS A C 1
ATOM 2657 O O . LYS A 1 319 ? -12.352 21.641 37.129 1.00 91.19 319 LYS A O 1
ATOM 2662 N N . LYS A 1 320 ? -11.082 20.169 38.232 1.00 89.88 320 LYS A N 1
ATOM 2663 C CA . LYS A 1 320 ? -10.499 21.164 39.148 1.00 89.88 320 LYS A CA 1
ATOM 2664 C C . LYS A 1 320 ? -9.471 22.073 38.462 1.00 89.88 320 LYS A C 1
ATOM 2666 O O . LYS A 1 320 ? -9.349 23.232 38.843 1.00 89.88 320 LYS A O 1
ATOM 2671 N N . LEU A 1 321 ? -8.718 21.540 37.502 1.00 90.44 321 LEU A N 1
ATOM 2672 C CA . LEU A 1 321 ? -7.659 22.251 36.782 1.00 90.44 321 LEU A CA 1
ATOM 2673 C C . LEU A 1 321 ? -8.168 23.001 35.541 1.00 90.44 321 LEU A C 1
ATOM 2675 O O . LEU A 1 321 ? -7.488 23.904 35.076 1.00 90.44 321 LEU A O 1
ATOM 2679 N N . GLU A 1 322 ? -9.338 22.640 35.014 1.00 88.88 322 GLU A N 1
ATOM 2680 C CA . GLU A 1 322 ? -9.933 23.201 33.789 1.00 88.88 322 GLU A CA 1
ATOM 2681 C C . GLU A 1 322 ? -10.087 24.728 33.839 1.00 88.88 322 GLU A C 1
ATOM 2683 O O . GLU A 1 322 ? -9.838 25.400 32.851 1.00 88.88 322 GLU A O 1
ATOM 2688 N N . ILE A 1 323 ? -10.377 25.305 35.010 1.00 89.19 323 ILE A N 1
ATOM 2689 C CA . ILE A 1 323 ? -10.476 26.768 35.190 1.00 89.19 323 ILE A CA 1
ATOM 2690 C C . ILE A 1 32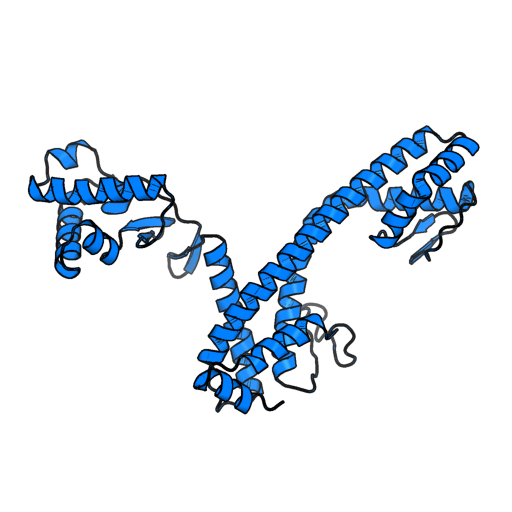3 ? -9.151 27.520 34.963 1.00 89.19 323 ILE A C 1
ATOM 2692 O O . ILE A 1 323 ? -9.143 28.748 34.944 1.00 89.19 323 ILE A O 1
ATOM 2696 N N . TYR A 1 324 ? -8.037 26.794 34.850 1.00 86.50 324 TYR A N 1
ATOM 2697 C CA . TYR A 1 324 ? -6.698 27.326 34.606 1.00 86.50 324 TYR A CA 1
ATOM 2698 C C . TYR A 1 324 ? -6.153 26.936 33.221 1.00 86.50 324 TYR A C 1
ATOM 2700 O O . TYR A 1 324 ? -4.952 27.083 32.997 1.00 86.50 324 TYR A O 1
ATOM 2708 N N . SER A 1 325 ? -6.993 26.399 32.326 1.00 83.81 325 SER A N 1
ATOM 2709 C CA . SER A 1 325 ? -6.583 26.053 30.962 1.00 83.81 325 SER A CA 1
ATOM 2710 C C . SER A 1 325 ? -6.220 27.303 30.160 1.00 83.81 325 SER A C 1
ATOM 2712 O O . SER A 1 325 ? -6.970 28.282 30.208 1.00 83.81 325 SER A O 1
ATOM 2714 N N . LEU A 1 326 ? -5.110 27.247 29.421 1.00 74.06 326 LEU A N 1
ATOM 2715 C CA . LEU A 1 326 ? -4.660 28.312 28.515 1.00 74.06 326 LEU A CA 1
ATOM 2716 C C . LEU A 1 326 ? -5.384 28.304 27.163 1.00 74.06 326 LEU A C 1
ATOM 2718 O O . LEU A 1 326 ? -5.707 27.200 26.658 1.00 74.06 326 LEU A O 1
#